Protein AF-A0A953JTC6-F1 (afdb_monomer_lite)

Foldseek 3Di:
DDEFAQDADPVRHTPVVNRLVRLLVCVVVVHAYEYCDLNHVVQPDDVVVLLVSLQSNLVNCVLPEHEYEQDDDDDAPDADDLVSSLVSQQSNVVSVYAYEYDFDNNLLPDDLVVNLVSVLVSCVRRAAHEYEQADCVSPVRGHDDDPVSLLSNLVSPRHQEYEHHPPDPVVLVSSCVSCVVRPVRRDYD

Structure (mmCIF, N/CA/C/O backbone):
data_AF-A0A953JTC6-F1
#
_entry.id   AF-A0A953JTC6-F1
#
loop_
_atom_site.group_PDB
_atom_site.id
_atom_site.type_symbol
_atom_site.label_atom_id
_atom_site.label_alt_id
_atom_site.label_comp_id
_atom_site.label_asym_id
_atom_site.label_entity_id
_atom_site.label_seq_id
_atom_site.pdbx_PDB_ins_code
_atom_site.Cartn_x
_atom_site.Cartn_y
_atom_site.Cartn_z
_atom_site.occupancy
_atom_site.B_iso_or_equiv
_atom_site.auth_seq_id
_atom_site.auth_comp_id
_atom_site.auth_asym_id
_atom_site.auth_atom_id
_atom_site.pdbx_PDB_model_num
ATOM 1 N N . MET A 1 1 ? -0.099 -11.832 4.406 1.00 92.06 1 MET A N 1
ATOM 2 C CA . MET A 1 1 ? 0.436 -11.257 3.152 1.00 92.06 1 MET A CA 1
ATOM 3 C C . MET A 1 1 ? 1.928 -11.510 3.070 1.00 92.06 1 MET A C 1
ATOM 5 O O . MET A 1 1 ? 2.559 -11.633 4.112 1.00 92.06 1 MET A O 1
ATOM 9 N N . SER A 1 2 ? 2.481 -11.610 1.863 1.00 96.50 2 SER A N 1
ATOM 10 C CA . SER A 1 2 ? 3.918 -11.799 1.641 1.00 96.50 2 SER A CA 1
ATOM 11 C C . SER A 1 2 ? 4.416 -10.795 0.609 1.00 96.50 2 SER A C 1
ATOM 13 O O . SER A 1 2 ? 3.905 -10.761 -0.508 1.00 96.50 2 SER A O 1
ATOM 15 N N . ALA A 1 3 ? 5.386 -9.967 1.002 1.00 96.19 3 ALA A N 1
ATOM 16 C CA . ALA A 1 3 ? 6.037 -9.035 0.091 1.00 96.19 3 ALA A CA 1
ATOM 17 C C . ALA A 1 3 ? 6.861 -9.805 -0.946 1.00 96.19 3 ALA A C 1
ATOM 19 O O . ALA A 1 3 ? 7.668 -10.662 -0.587 1.00 96.19 3 ALA A O 1
ATOM 20 N N . ILE A 1 4 ? 6.635 -9.494 -2.218 1.00 98.25 4 ILE A N 1
ATOM 21 C CA . ILE A 1 4 ? 7.255 -10.162 -3.358 1.00 98.25 4 ILE A CA 1
ATOM 22 C C . ILE A 1 4 ? 8.462 -9.346 -3.813 1.00 98.25 4 ILE A C 1
ATOM 24 O O . ILE A 1 4 ? 8.351 -8.151 -4.087 1.00 98.25 4 ILE A O 1
ATOM 28 N N . LEU A 1 5 ? 9.616 -10.006 -3.900 1.00 98.00 5 LEU A N 1
ATOM 29 C CA . LEU A 1 5 ? 10.804 -9.449 -4.544 1.00 98.00 5 LEU A CA 1
ATOM 30 C C . LEU A 1 5 ? 10.591 -9.383 -6.062 1.00 98.00 5 LEU A C 1
ATOM 32 O O . LEU A 1 5 ? 10.120 -10.357 -6.649 1.00 98.00 5 LEU A O 1
ATOM 36 N N . LEU A 1 6 ? 11.008 -8.280 -6.689 1.00 98.12 6 LEU A N 1
ATOM 37 C CA . LEU A 1 6 ? 11.166 -8.186 -8.141 1.00 98.12 6 LEU A CA 1
ATOM 38 C C . LEU A 1 6 ? 12.634 -8.486 -8.496 1.00 98.12 6 LEU A C 1
ATOM 40 O O . LEU A 1 6 ? 13.488 -7.617 -8.307 1.00 98.12 6 LEU A O 1
ATOM 44 N N . PRO A 1 7 ? 12.972 -9.714 -8.925 1.00 97.38 7 PRO A N 1
ATOM 45 C CA . PRO A 1 7 ? 14.349 -10.069 -9.239 1.00 97.38 7 PRO A CA 1
ATOM 46 C C . PRO A 1 7 ? 14.833 -9.330 -10.491 1.00 97.38 7 PRO A C 1
ATOM 48 O O . PRO A 1 7 ? 14.123 -9.233 -11.491 1.00 97.38 7 PRO A O 1
ATOM 51 N N . VAL A 1 8 ? 16.070 -8.840 -10.434 1.00 94.75 8 VAL A N 1
ATOM 52 C CA . VAL A 1 8 ? 16.762 -8.178 -11.545 1.00 94.75 8 VAL A CA 1
ATOM 53 C C . VAL A 1 8 ? 18.083 -8.892 -11.816 1.00 94.75 8 VAL A C 1
ATOM 55 O O . VAL A 1 8 ? 18.792 -9.281 -10.884 1.00 94.75 8 VAL A O 1
ATOM 58 N N . GLY A 1 9 ? 18.388 -9.110 -13.091 1.00 91.62 9 GLY A N 1
ATOM 59 C CA . GLY A 1 9 ? 19.632 -9.724 -13.541 1.00 91.62 9 GLY A CA 1
ATOM 60 C C . GLY A 1 9 ? 20.811 -8.751 -13.514 1.00 91.62 9 GLY A C 1
ATOM 61 O O . GLY A 1 9 ? 20.657 -7.553 -13.286 1.00 91.62 9 GLY A O 1
ATOM 62 N N . GLU A 1 10 ? 22.010 -9.258 -13.803 1.00 92.06 10 GLU A N 1
ATOM 63 C CA . GLU A 1 10 ? 23.242 -8.452 -13.812 1.00 92.06 10 GLU A CA 1
ATOM 64 C C . GLU A 1 10 ? 23.220 -7.308 -14.842 1.00 92.06 10 GLU A C 1
ATOM 66 O O . GLU A 1 10 ? 23.871 -6.286 -14.639 1.00 92.06 10 GLU A O 1
ATOM 71 N N . SER A 1 11 ? 22.457 -7.454 -15.931 1.00 92.12 11 SER A N 1
ATOM 72 C CA . SER A 1 11 ? 22.247 -6.410 -16.943 1.00 92.12 11 SER A CA 1
ATOM 73 C C . SER A 1 11 ? 21.253 -5.324 -16.514 1.00 92.12 11 SER A C 1
ATOM 75 O O . SER A 1 11 ? 21.108 -4.331 -17.223 1.00 92.12 11 SER A O 1
ATOM 77 N N . GLY A 1 12 ? 20.576 -5.493 -15.372 1.00 88.50 12 GLY A N 1
ATOM 78 C CA . GLY A 1 12 ? 19.483 -4.633 -14.915 1.00 88.50 12 GLY A CA 1
ATOM 79 C C . GLY A 1 12 ? 18.108 -5.021 -15.467 1.00 88.50 12 GLY A C 1
ATOM 80 O O . GLY A 1 12 ? 17.112 -4.415 -15.078 1.00 88.50 12 GLY A O 1
ATOM 81 N N . ASP A 1 13 ? 18.032 -6.038 -16.329 1.00 94.56 13 ASP A N 1
ATOM 82 C CA . ASP A 1 13 ? 16.762 -6.550 -16.840 1.00 94.56 13 ASP A CA 1
ATOM 83 C C . ASP A 1 13 ? 15.999 -7.306 -15.747 1.00 94.56 13 ASP A C 1
ATOM 85 O O . ASP A 1 13 ? 16.584 -8.052 -14.958 1.00 94.56 13 ASP A O 1
ATOM 89 N N . VAL A 1 14 ? 14.678 -7.145 -15.715 1.00 97.75 14 VAL A N 1
ATOM 90 C CA . VAL A 1 14 ? 13.816 -7.880 -14.783 1.00 97.75 14 VAL A CA 1
ATOM 91 C C . VAL A 1 14 ? 13.769 -9.362 -15.161 1.00 97.75 14 VAL A C 1
ATOM 93 O O . VAL A 1 14 ? 13.495 -9.719 -16.309 1.00 97.75 14 VAL A O 1
ATOM 96 N N . ASP A 1 15 ? 13.970 -10.239 -14.178 1.00 98.12 15 ASP A N 1
ATOM 97 C CA . ASP A 1 15 ? 13.730 -11.676 -14.314 1.00 98.12 15 ASP A CA 1
ATOM 98 C C . ASP A 1 15 ? 12.235 -11.979 -14.122 1.00 98.12 15 ASP A C 1
ATOM 100 O O . ASP A 1 15 ? 11.763 -12.354 -13.044 1.00 98.12 15 ASP A O 1
ATOM 104 N N . TRP A 1 16 ? 11.466 -11.800 -15.196 1.00 98.38 16 TRP A N 1
ATOM 105 C CA . TRP A 1 16 ? 10.020 -12.020 -15.180 1.00 98.38 16 TRP A CA 1
ATOM 106 C C . TRP A 1 16 ? 9.633 -13.459 -14.837 1.00 98.38 16 TRP A C 1
ATOM 108 O O . TRP A 1 16 ? 8.670 -13.671 -14.105 1.00 98.38 16 TRP A O 1
ATOM 118 N N . ALA A 1 17 ? 10.401 -14.449 -15.297 1.00 98.25 17 ALA A N 1
ATOM 119 C CA . ALA A 1 17 ? 10.134 -15.848 -14.977 1.00 98.25 17 ALA A CA 1
ATOM 120 C C . ALA A 1 17 ? 10.334 -16.119 -13.476 1.00 98.25 17 ALA A C 1
ATOM 122 O O . ALA A 1 17 ? 9.518 -16.796 -12.845 1.00 98.25 17 ALA A O 1
ATOM 123 N N . GLY A 1 18 ? 11.392 -15.555 -12.884 1.00 98.31 18 GLY A N 1
ATOM 124 C CA . GLY A 1 18 ? 11.634 -15.602 -11.445 1.00 98.31 18 GLY A CA 1
ATOM 125 C C . GLY A 1 18 ? 10.529 -14.920 -10.638 1.00 98.31 18 GLY A C 1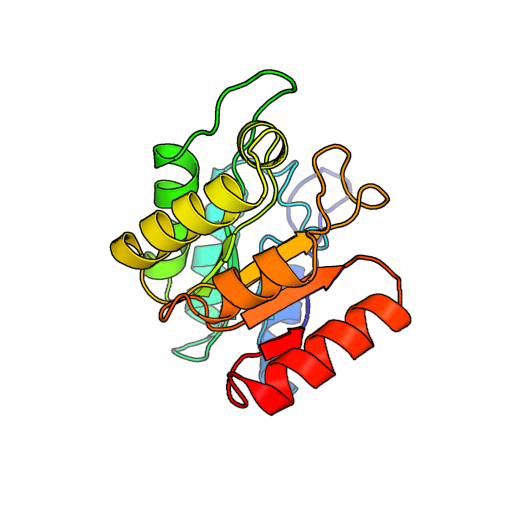
ATOM 126 O O . GLY A 1 18 ? 10.060 -15.489 -9.644 1.00 98.31 18 GLY A O 1
ATOM 127 N N . PHE A 1 19 ? 10.078 -13.744 -11.086 1.00 98.69 19 PHE A N 1
ATOM 128 C CA . PHE A 1 19 ? 8.968 -13.002 -10.487 1.00 98.69 19 PHE A CA 1
ATOM 129 C C . PHE A 1 19 ? 7.663 -13.814 -10.496 1.00 98.69 19 PHE A C 1
ATOM 131 O O . PHE A 1 19 ? 7.087 -14.074 -9.438 1.00 98.69 19 PHE A O 1
ATOM 138 N N . GLU A 1 20 ? 7.228 -14.292 -11.664 1.00 98.69 20 GLU A N 1
ATOM 139 C CA . GLU A 1 20 ? 5.985 -15.058 -11.821 1.00 98.69 20 GLU A CA 1
ATOM 140 C C . GLU A 1 20 ? 6.007 -16.360 -11.014 1.00 98.69 20 GLU A C 1
ATOM 142 O O . GLU A 1 20 ? 5.034 -16.717 -10.339 1.00 98.69 20 GLU A O 1
ATOM 147 N N . ALA A 1 21 ? 7.150 -17.054 -11.011 1.00 98.44 21 ALA A N 1
ATOM 148 C CA . ALA A 1 21 ? 7.333 -18.249 -10.201 1.00 98.44 21 ALA A CA 1
ATOM 149 C C . ALA A 1 21 ? 7.259 -17.932 -8.698 1.00 98.44 21 ALA A C 1
ATOM 151 O O . ALA A 1 21 ? 6.760 -18.750 -7.922 1.00 98.44 21 ALA A O 1
ATOM 152 N N . HIS A 1 22 ? 7.742 -16.764 -8.260 1.00 98.31 22 HIS A N 1
ATOM 153 C CA . HIS A 1 22 ? 7.618 -16.335 -6.871 1.00 98.31 22 HIS A CA 1
ATOM 154 C C . HIS A 1 22 ? 6.165 -16.046 -6.487 1.00 98.31 22 HIS A C 1
ATOM 156 O O . HIS A 1 22 ? 5.717 -16.575 -5.466 1.00 98.31 22 HIS A O 1
ATOM 162 N N . VAL A 1 23 ? 5.426 -15.289 -7.303 1.00 98.44 23 VAL A N 1
ATOM 163 C CA . VAL A 1 23 ? 3.995 -15.009 -7.089 1.00 98.44 23 VAL A CA 1
ATOM 164 C C . VAL A 1 23 ? 3.198 -16.314 -7.019 1.00 98.44 23 VAL A C 1
ATOM 166 O O . VAL A 1 23 ? 2.473 -16.544 -6.050 1.00 98.44 23 VAL A O 1
ATOM 169 N N . SER A 1 24 ? 3.413 -17.224 -7.972 1.00 98.06 24 SER A N 1
ATOM 170 C CA . SER A 1 24 ? 2.722 -18.519 -8.034 1.00 98.06 24 SER A CA 1
ATOM 171 C C . SER A 1 24 ? 2.981 -19.388 -6.800 1.00 98.06 24 SER A C 1
ATOM 173 O O . SER A 1 24 ? 2.060 -20.012 -6.267 1.00 98.06 24 SER A O 1
ATOM 175 N N . ARG A 1 25 ? 4.225 -19.419 -6.296 1.00 97.94 25 ARG A N 1
ATOM 176 C CA . ARG A 1 25 ? 4.559 -20.136 -5.052 1.00 97.94 25 ARG A CA 1
ATOM 177 C C . ARG A 1 25 ? 3.877 -19.517 -3.834 1.00 97.94 25 ARG A C 1
ATOM 179 O O . ARG A 1 25 ? 3.409 -20.260 -2.977 1.00 97.94 25 ARG A O 1
ATOM 186 N N . THR A 1 26 ? 3.807 -18.189 -3.762 1.00 98.00 26 THR A N 1
ATOM 187 C CA . THR A 1 26 ? 3.118 -17.476 -2.678 1.00 98.00 26 THR A CA 1
ATOM 188 C C . THR A 1 26 ? 1.624 -17.810 -2.667 1.00 98.00 26 THR A C 1
ATOM 190 O O . THR A 1 26 ? 1.097 -18.183 -1.618 1.00 98.00 26 THR A O 1
ATOM 193 N N . LEU A 1 27 ? 0.972 -17.788 -3.834 1.00 97.25 27 LEU A N 1
ATOM 194 C CA . LEU A 1 27 ? -0.431 -18.190 -3.990 1.00 97.25 27 LEU A CA 1
ATOM 195 C C . LEU A 1 27 ? -0.647 -19.663 -3.616 1.00 97.25 27 LEU A C 1
ATOM 197 O O . LEU A 1 27 ? -1.540 -19.978 -2.832 1.00 97.25 27 LEU A O 1
ATOM 201 N N . SER A 1 28 ? 0.219 -20.561 -4.096 1.00 96.75 28 SER A N 1
ATOM 202 C CA . SER A 1 28 ? 0.161 -22.000 -3.781 1.00 96.75 28 SER A CA 1
ATOM 203 C C . SER A 1 28 ? 0.336 -22.294 -2.286 1.00 96.75 28 SER A C 1
ATOM 205 O O . SER A 1 28 ? -0.143 -23.313 -1.795 1.00 96.75 28 SER A O 1
ATOM 207 N N . ALA A 1 29 ? 1.006 -21.403 -1.549 1.00 97.38 29 ALA A N 1
ATOM 208 C CA . ALA A 1 29 ? 1.152 -21.479 -0.098 1.00 97.38 29 ALA A CA 1
ATOM 209 C C . ALA A 1 29 ? -0.058 -20.911 0.674 1.00 97.38 29 ALA A C 1
ATOM 211 O O . ALA A 1 29 ? -0.033 -20.881 1.904 1.00 97.38 29 ALA A O 1
ATOM 212 N N . GLY A 1 30 ? -1.103 -20.441 -0.016 1.00 96.00 30 GLY A N 1
ATOM 213 C CA . GLY A 1 30 ? -2.281 -19.821 0.595 1.00 96.00 30 GLY A CA 1
ATOM 214 C C . GLY A 1 30 ? -2.035 -18.403 1.119 1.00 96.00 30 GLY A C 1
ATOM 215 O O . GLY A 1 30 ? -2.795 -17.916 1.955 1.00 96.00 30 GLY A O 1
ATOM 216 N N . LEU A 1 31 ? -0.967 -17.738 0.667 1.00 96.88 31 LEU A N 1
ATOM 217 C CA . LEU A 1 31 ? -0.626 -16.376 1.067 1.00 96.88 31 LEU A CA 1
ATOM 218 C C . LEU A 1 31 ? -1.041 -15.375 -0.016 1.00 96.88 31 LEU A C 1
ATOM 220 O O . LEU A 1 31 ? -0.854 -15.608 -1.205 1.00 96.88 31 LEU A O 1
ATOM 224 N N . THR A 1 32 ? -1.534 -14.213 0.408 1.00 97.62 32 THR A N 1
ATOM 225 C CA . THR A 1 32 ? -1.794 -13.058 -0.466 1.00 97.62 32 THR A CA 1
ATOM 226 C C . THR A 1 32 ? -0.473 -12.387 -0.882 1.00 97.62 32 THR A C 1
ATOM 228 O O . THR A 1 32 ? 0.253 -11.926 0.016 1.00 97.62 32 THR A O 1
ATOM 231 N N . PRO A 1 33 ? -0.149 -12.301 -2.188 1.00 98.50 33 PRO A N 1
ATOM 232 C CA . PRO A 1 33 ? 1.011 -11.561 -2.682 1.00 98.50 33 PRO A CA 1
ATOM 233 C C . PRO A 1 33 ? 0.884 -10.055 -2.421 1.00 98.50 33 PRO A C 1
ATOM 235 O O . PRO A 1 33 ? -0.201 -9.488 -2.546 1.00 98.50 33 PRO A O 1
ATOM 238 N N . ALA A 1 34 ? 1.999 -9.414 -2.076 1.00 98.38 34 ALA A N 1
ATOM 239 C CA . ALA A 1 34 ? 2.137 -7.966 -1.989 1.00 98.38 34 ALA A CA 1
ATOM 240 C C . ALA A 1 34 ? 3.261 -7.511 -2.934 1.00 98.38 34 ALA A C 1
ATOM 242 O O . ALA A 1 34 ? 4.442 -7.691 -2.628 1.00 98.38 34 ALA A O 1
ATOM 243 N N . VAL A 1 35 ? 2.892 -6.979 -4.099 1.00 98.75 35 VAL A N 1
ATOM 244 C CA . VAL A 1 35 ? 3.809 -6.589 -5.189 1.00 98.75 35 VAL A CA 1
ATOM 245 C C . VAL A 1 35 ? 4.015 -5.074 -5.216 1.00 98.75 35 VAL A C 1
ATOM 247 O O . VAL A 1 35 ? 3.303 -4.354 -4.525 1.00 98.75 35 VAL A O 1
ATOM 250 N N . ASN A 1 36 ? 5.006 -4.562 -5.954 1.00 98.38 36 ASN A N 1
ATOM 251 C CA . ASN A 1 36 ? 5.337 -3.125 -5.945 1.00 98.38 36 ASN A CA 1
ATOM 252 C C . ASN A 1 36 ? 5.456 -2.552 -4.514 1.00 98.38 36 ASN A C 1
ATOM 254 O O . ASN A 1 36 ? 5.015 -1.446 -4.225 1.00 98.38 36 ASN A O 1
ATOM 258 N N . MET A 1 37 ? 6.021 -3.337 -3.594 1.00 97.38 37 MET A N 1
ATOM 259 C CA . MET A 1 37 ? 6.327 -2.915 -2.222 1.00 97.38 37 MET A CA 1
ATOM 260 C C . MET A 1 37 ? 7.806 -2.496 -2.120 1.00 97.38 37 MET A C 1
ATOM 262 O O . MET A 1 37 ? 8.544 -2.619 -3.095 1.00 97.38 37 MET A O 1
ATOM 266 N N . ASP A 1 38 ? 8.291 -2.105 -0.932 1.00 93.88 38 ASP A N 1
ATOM 267 C CA . ASP A 1 38 ? 9.723 -1.827 -0.691 1.00 93.88 38 ASP A CA 1
ATOM 268 C C . ASP A 1 38 ? 10.620 -2.999 -1.120 1.00 93.88 38 ASP A C 1
ATOM 270 O O . ASP A 1 38 ? 11.656 -2.822 -1.751 1.00 93.88 38 ASP A O 1
ATOM 274 N N . THR A 1 39 ? 10.181 -4.227 -0.823 1.00 95.44 39 THR A N 1
ATOM 275 C CA . THR A 1 39 ? 10.854 -5.471 -1.227 1.00 95.44 39 THR A CA 1
ATOM 276 C C . THR A 1 39 ? 10.936 -5.630 -2.747 1.00 95.44 39 THR A C 1
ATOM 278 O O . THR A 1 39 ? 11.861 -6.264 -3.236 1.00 95.44 39 THR A O 1
ATOM 281 N N . GLY A 1 40 ? 9.984 -5.056 -3.484 1.00 96.75 40 GLY A N 1
ATOM 282 C CA . GLY A 1 40 ? 9.942 -5.033 -4.946 1.00 96.75 40 GLY A CA 1
ATOM 283 C C . GLY A 1 40 ? 10.530 -3.760 -5.558 1.00 96.75 40 GLY A C 1
ATOM 284 O O . GLY A 1 40 ? 10.334 -3.539 -6.746 1.00 96.75 40 GLY A O 1
ATOM 285 N N . TYR A 1 41 ? 11.228 -2.930 -4.773 1.00 95.06 41 TYR A N 1
ATOM 286 C CA . TYR A 1 41 ? 11.931 -1.725 -5.228 1.00 95.06 41 TYR A CA 1
ATOM 287 C C . TYR A 1 41 ? 11.055 -0.594 -5.784 1.00 95.06 41 TYR A C 1
ATOM 289 O O . TYR A 1 41 ? 11.558 0.242 -6.536 1.00 95.06 41 TYR A O 1
ATOM 297 N N . VAL A 1 42 ? 9.771 -0.519 -5.413 1.00 95.69 42 VAL A N 1
ATOM 298 C CA . VAL A 1 42 ? 8.793 0.412 -6.017 1.00 95.69 42 VAL A CA 1
ATOM 299 C C . VAL A 1 42 ? 9.279 1.865 -6.138 1.00 95.69 42 VAL A C 1
ATOM 301 O O . VAL A 1 42 ? 8.987 2.535 -7.126 1.00 95.69 42 VAL A O 1
ATOM 304 N N . GLN A 1 43 ? 10.094 2.345 -5.195 1.00 93.38 43 GLN A N 1
ATOM 305 C CA . GLN A 1 43 ? 10.612 3.715 -5.193 1.00 93.38 43 GLN A CA 1
ATOM 306 C C . GLN A 1 43 ? 11.536 4.037 -6.376 1.00 93.38 43 GLN A C 1
ATOM 308 O O . GLN A 1 43 ? 11.639 5.198 -6.790 1.00 93.38 43 GLN A O 1
ATOM 313 N N . ILE A 1 44 ? 12.214 3.030 -6.929 1.00 92.44 44 ILE A N 1
ATOM 314 C CA . ILE A 1 44 ? 13.237 3.190 -7.973 1.00 92.44 44 ILE A CA 1
ATOM 315 C C . ILE A 1 44 ? 12.839 2.573 -9.317 1.00 92.44 44 ILE A C 1
ATOM 317 O O . ILE A 1 44 ? 13.586 2.722 -10.280 1.00 92.44 44 ILE A O 1
ATOM 321 N N . LEU A 1 45 ? 11.675 1.923 -9.407 1.00 93.88 45 LEU A N 1
ATOM 322 C CA . LEU A 1 45 ? 11.190 1.363 -10.668 1.00 93.88 45 LEU A CA 1
ATOM 323 C C . LEU A 1 45 ? 10.801 2.459 -11.668 1.00 93.88 45 LEU A C 1
ATOM 325 O O . LEU A 1 45 ? 10.331 3.548 -11.303 1.00 93.88 45 LEU A O 1
ATOM 329 N N . ASP A 1 46 ? 10.978 2.138 -12.949 1.00 94.62 46 ASP A N 1
ATOM 330 C CA . ASP A 1 46 ? 10.288 2.828 -14.035 1.00 94.62 46 ASP A CA 1
ATOM 331 C C . ASP A 1 46 ? 8.778 2.533 -13.925 1.00 94.62 46 ASP A C 1
ATOM 333 O O . ASP A 1 46 ? 8.416 1.378 -13.675 1.00 94.62 46 ASP A O 1
ATOM 337 N N . PRO A 1 47 ? 7.888 3.527 -14.107 1.00 95.62 47 PRO A N 1
ATOM 338 C CA . PRO A 1 47 ? 6.444 3.305 -14.062 1.00 95.62 47 PRO A CA 1
ATOM 339 C C . PRO A 1 47 ? 5.965 2.150 -14.950 1.00 95.62 47 PRO A C 1
ATOM 341 O O . PRO A 1 47 ? 5.136 1.363 -14.508 1.00 95.62 47 PRO A O 1
ATOM 344 N N . ALA A 1 48 ? 6.535 1.976 -16.147 1.00 97.31 48 ALA A N 1
ATOM 345 C CA . ALA A 1 48 ? 6.154 0.889 -17.046 1.00 97.31 48 ALA A CA 1
ATOM 346 C C . ALA A 1 48 ? 6.484 -0.497 -16.468 1.00 97.31 48 ALA A C 1
ATOM 348 O O . ALA A 1 48 ? 5.743 -1.453 -16.693 1.00 97.31 48 ALA A O 1
ATOM 349 N N . VAL A 1 49 ? 7.567 -0.613 -15.692 1.00 98.00 49 VAL A N 1
ATOM 350 C CA . VAL A 1 49 ? 7.916 -1.859 -14.991 1.00 98.00 49 VAL A CA 1
ATOM 351 C C . VAL A 1 49 ? 6.926 -2.123 -13.857 1.00 98.00 49 VAL A C 1
ATOM 353 O O . VAL A 1 49 ? 6.475 -3.256 -13.703 1.00 98.00 49 VAL A O 1
ATOM 356 N N . SER A 1 50 ? 6.543 -1.091 -13.098 1.00 97.69 50 SER A N 1
ATOM 357 C CA . SER A 1 50 ? 5.518 -1.213 -12.053 1.00 97.69 50 SER A CA 1
ATOM 358 C C . SER A 1 50 ? 4.166 -1.656 -12.622 1.00 97.69 50 SER A C 1
ATOM 360 O O . SER A 1 50 ? 3.529 -2.529 -12.033 1.00 97.69 50 SER A O 1
ATOM 362 N N . THR A 1 51 ? 3.748 -1.118 -13.773 1.00 98.50 51 THR A N 1
ATOM 363 C CA . THR A 1 51 ? 2.532 -1.550 -14.483 1.00 98.50 51 THR A CA 1
ATOM 364 C C . THR A 1 51 ? 2.640 -3.004 -14.943 1.00 98.50 51 THR A C 1
ATOM 366 O O . THR A 1 51 ? 1.727 -3.796 -14.721 1.00 98.50 51 THR A O 1
ATOM 369 N N . GLU A 1 52 ? 3.772 -3.405 -15.527 1.00 98.69 52 GLU A N 1
ATOM 370 C CA . GLU A 1 52 ? 3.981 -4.784 -15.990 1.00 98.69 52 GLU A CA 1
ATOM 371 C C . GLU A 1 52 ? 3.928 -5.801 -14.833 1.00 98.69 52 GLU A C 1
ATOM 373 O O . GLU A 1 52 ? 3.399 -6.906 -14.985 1.00 98.69 52 GLU A O 1
ATOM 378 N N . VAL A 1 53 ? 4.400 -5.416 -13.641 1.00 98.69 53 VAL A N 1
ATOM 379 C CA . VAL A 1 53 ? 4.226 -6.203 -12.411 1.00 98.69 53 VAL A CA 1
ATOM 380 C C . VAL A 1 53 ? 2.742 -6.413 -12.087 1.00 98.69 53 VAL A C 1
ATOM 382 O O . VAL A 1 53 ? 2.362 -7.532 -11.729 1.00 98.69 53 VAL A O 1
ATOM 385 N N . LEU A 1 54 ? 1.895 -5.387 -12.228 1.00 98.69 54 LEU A N 1
ATOM 386 C CA . LEU A 1 54 ? 0.450 -5.501 -11.989 1.00 98.69 54 LEU A CA 1
ATOM 387 C C . LEU A 1 54 ? -0.216 -6.428 -13.009 1.00 98.69 54 LEU A C 1
ATOM 389 O O . LEU A 1 54 ? -0.901 -7.361 -12.599 1.00 98.69 54 LEU A O 1
ATOM 393 N N . VAL A 1 55 ? 0.065 -6.243 -14.304 1.00 98.56 55 VAL A N 1
ATOM 394 C CA . VAL A 1 55 ? -0.472 -7.074 -15.399 1.00 98.56 55 VAL A CA 1
ATOM 395 C C . VAL A 1 55 ? -0.178 -8.559 -15.169 1.00 98.56 55 VAL A C 1
ATOM 397 O O . VAL A 1 55 ? -1.066 -9.410 -15.250 1.00 98.56 55 VAL A O 1
ATOM 400 N N . ARG A 1 56 ? 1.074 -8.894 -14.841 1.00 98.62 56 ARG A N 1
ATOM 401 C CA . ARG A 1 56 ? 1.472 -10.288 -14.587 1.00 98.62 56 ARG A CA 1
ATOM 402 C C . ARG A 1 56 ? 0.847 -10.841 -13.313 1.00 98.62 56 ARG A C 1
ATOM 404 O O . ARG A 1 56 ? 0.443 -12.000 -13.284 1.00 98.62 56 ARG A O 1
ATOM 411 N N . THR A 1 57 ? 0.750 -10.025 -12.265 1.00 98.62 57 THR A N 1
ATOM 412 C CA . THR A 1 57 ? 0.142 -10.445 -10.994 1.00 98.62 57 THR A CA 1
ATOM 413 C C . THR A 1 57 ? -1.348 -10.723 -11.161 1.00 98.62 57 THR A C 1
ATOM 415 O O . THR A 1 57 ? -1.812 -11.770 -10.716 1.00 98.62 57 THR A O 1
ATOM 418 N N . GLU A 1 58 ? -2.077 -9.852 -11.861 1.00 98.06 58 GLU A N 1
ATOM 419 C CA . GLU A 1 58 ? -3.487 -10.046 -12.210 1.00 98.06 58 GLU A CA 1
ATOM 420 C C . GLU A 1 58 ? -3.696 -11.388 -12.921 1.00 98.06 58 GLU A C 1
ATOM 422 O O . GLU A 1 58 ? -4.513 -12.205 -12.485 1.00 98.06 58 GLU A O 1
ATOM 427 N N . SER A 1 59 ? -2.900 -11.651 -13.966 1.00 97.75 59 SER A N 1
ATOM 428 C CA . SER A 1 59 ? -2.993 -12.892 -14.739 1.00 97.75 59 SER A CA 1
ATOM 429 C C . SER A 1 59 ? -2.757 -14.144 -13.892 1.00 97.75 59 SER A C 1
ATOM 431 O O . SER A 1 59 ? -3.339 -15.182 -14.193 1.00 97.75 59 SER A O 1
ATOM 433 N N . LEU A 1 60 ? -1.897 -14.078 -12.873 1.00 97.75 60 LEU A N 1
ATOM 434 C CA . LEU A 1 60 ? -1.574 -15.221 -12.012 1.00 97.75 60 LEU A CA 1
ATOM 435 C C . LEU A 1 60 ? -2.557 -15.402 -10.857 1.00 97.75 60 LEU A C 1
ATOM 437 O O . LEU A 1 60 ? -2.711 -16.511 -10.347 1.00 97.75 60 LEU A O 1
ATOM 441 N N . CYS A 1 61 ? -3.190 -14.324 -10.399 1.00 95.75 61 CYS A N 1
ATOM 442 C CA . CYS A 1 61 ? -4.114 -14.386 -9.279 1.00 95.75 61 CYS A CA 1
ATOM 443 C C . CYS A 1 61 ? -5.468 -14.996 -9.664 1.00 95.75 61 CYS A C 1
ATOM 445 O O . CYS A 1 61 ? -6.124 -15.549 -8.782 1.00 95.75 61 CYS A O 1
ATOM 447 N N . GLU A 1 62 ? -5.889 -14.919 -10.933 1.00 88.12 62 GLU A N 1
ATOM 448 C CA . GLU A 1 62 ? -7.155 -15.492 -11.435 1.00 88.12 62 GLU A CA 1
ATOM 449 C C . GLU A 1 62 ? -8.374 -15.147 -10.542 1.00 88.12 62 GLU A C 1
ATOM 451 O O . GLU A 1 62 ? -9.234 -15.980 -10.257 1.00 88.12 62 GLU A O 1
ATOM 456 N N . GLY A 1 63 ? -8.435 -13.907 -10.042 1.00 83.44 63 GLY A N 1
ATOM 457 C CA . GLY A 1 63 ? -9.485 -13.434 -9.125 1.00 83.44 63 GLY A CA 1
ATOM 458 C C . GLY A 1 63 ? -9.200 -13.645 -7.630 1.00 83.44 63 GLY A C 1
ATOM 459 O O . GLY A 1 63 ? -9.985 -13.212 -6.785 1.00 83.44 63 GLY A O 1
ATOM 460 N N . SER A 1 64 ? -8.072 -14.263 -7.274 1.00 91.31 64 SER A N 1
ATOM 461 C CA . SER A 1 64 ? -7.533 -14.237 -5.910 1.00 91.31 64 SER A CA 1
ATOM 462 C C . SER A 1 64 ? -7.084 -12.826 -5.533 1.00 91.31 64 SER A C 1
ATOM 464 O O . SER A 1 64 ? -6.658 -12.044 -6.378 1.00 91.31 64 SER A O 1
ATOM 466 N N . ARG A 1 65 ? -7.127 -12.501 -4.238 1.00 91.81 65 ARG A N 1
ATOM 467 C CA . ARG A 1 65 ? -6.660 -11.197 -3.751 1.00 91.81 65 ARG A CA 1
ATOM 468 C C . ARG A 1 65 ? -5.139 -11.074 -3.887 1.00 91.81 65 ARG A C 1
ATOM 470 O O . ARG A 1 65 ? -4.409 -11.994 -3.512 1.00 91.81 65 ARG A O 1
ATOM 477 N N . PHE A 1 66 ? -4.680 -9.894 -4.288 1.00 98.44 66 PHE A N 1
ATOM 478 C CA . PHE A 1 66 ? -3.319 -9.404 -4.076 1.00 98.44 66 PHE A CA 1
ATOM 479 C C . PHE A 1 66 ? -3.368 -7.936 -3.649 1.00 98.44 66 PHE A C 1
ATOM 481 O O . PHE A 1 66 ? -4.389 -7.265 -3.809 1.00 98.44 66 PHE A O 1
ATOM 488 N N . VAL A 1 67 ? -2.270 -7.442 -3.086 1.00 98.62 67 VAL A N 1
ATOM 489 C CA . VAL A 1 67 ? -2.111 -6.018 -2.768 1.00 98.62 67 VAL A CA 1
ATOM 490 C C . VAL A 1 67 ? -0.912 -5.448 -3.514 1.00 98.62 67 VAL A C 1
ATOM 492 O O . VAL A 1 67 ? 0.020 -6.189 -3.845 1.00 98.62 67 VAL A O 1
ATOM 495 N N . ALA A 1 68 ? -0.914 -4.143 -3.766 1.00 98.75 68 ALA A N 1
ATOM 496 C CA . ALA A 1 68 ? 0.214 -3.479 -4.406 1.00 98.75 68 ALA A CA 1
ATOM 497 C C . ALA A 1 68 ? 0.468 -2.077 -3.848 1.00 98.75 68 ALA A C 1
ATOM 499 O O . ALA A 1 68 ? -0.457 -1.420 -3.377 1.00 98.75 68 ALA A O 1
ATOM 500 N N . GLY A 1 69 ? 1.718 -1.617 -3.887 1.00 98.50 69 GLY A N 1
ATOM 501 C CA . GLY A 1 69 ? 2.077 -0.277 -3.424 1.00 98.50 69 GLY A CA 1
ATOM 502 C C . GLY A 1 69 ? 1.642 0.825 -4.389 1.00 98.50 69 GLY A C 1
ATOM 503 O O . GLY A 1 69 ? 2.135 0.898 -5.512 1.00 98.50 69 GLY A O 1
ATOM 504 N N . ALA A 1 70 ? 0.766 1.716 -3.925 1.00 98.38 70 ALA A N 1
ATOM 505 C CA . ALA A 1 70 ? 0.411 2.963 -4.596 1.00 98.38 70 ALA A CA 1
ATOM 506 C C . ALA A 1 70 ? 1.446 4.037 -4.234 1.00 98.38 70 ALA A C 1
ATOM 508 O O . ALA A 1 70 ? 1.285 4.770 -3.259 1.00 98.38 70 ALA A O 1
ATOM 509 N N . PHE A 1 71 ? 2.548 4.071 -4.983 1.00 97.69 71 PHE A N 1
ATOM 510 C CA . PHE A 1 71 ? 3.676 4.971 -4.748 1.00 97.69 71 PHE A CA 1
ATOM 511 C C . PHE A 1 71 ? 3.625 6.204 -5.654 1.00 97.69 71 PHE A C 1
ATOM 513 O O . PHE A 1 71 ? 3.395 6.100 -6.858 1.00 97.69 71 PHE A O 1
ATOM 520 N N . VAL A 1 72 ? 3.932 7.367 -5.078 1.00 96.94 72 VAL A N 1
ATOM 521 C CA . VAL A 1 72 ? 4.126 8.625 -5.805 1.00 96.94 72 VAL A CA 1
ATOM 522 C C . VAL A 1 72 ? 5.550 9.103 -5.581 1.00 96.94 72 VAL A C 1
ATOM 524 O O . VAL A 1 72 ? 5.990 9.263 -4.444 1.00 96.94 72 VAL A O 1
ATOM 527 N N . ARG A 1 73 ? 6.268 9.354 -6.678 1.00 95.69 73 ARG A N 1
ATOM 528 C CA . ARG A 1 73 ? 7.612 9.928 -6.631 1.00 95.69 73 ARG A CA 1
ATOM 529 C C . ARG A 1 73 ? 7.522 11.444 -6.458 1.00 95.69 73 ARG A C 1
ATOM 531 O O . ARG A 1 73 ? 7.085 12.132 -7.375 1.00 95.69 73 ARG A O 1
ATOM 538 N N . ASP A 1 74 ? 7.979 11.939 -5.316 1.00 96.81 74 ASP A N 1
ATOM 539 C CA . ASP A 1 74 ? 8.098 13.361 -4.979 1.00 96.81 74 ASP A CA 1
ATOM 540 C C . ASP A 1 74 ? 9.439 13.662 -4.273 1.00 96.81 74 ASP A C 1
ATOM 542 O O . ASP A 1 74 ? 10.285 12.776 -4.097 1.00 96.81 74 ASP A O 1
ATOM 546 N N . SER A 1 75 ? 9.664 14.928 -3.919 1.00 97.06 75 SER A N 1
ATOM 547 C CA . SER A 1 75 ? 10.877 15.452 -3.278 1.00 97.06 75 SER A CA 1
ATOM 548 C C . SER A 1 75 ? 10.558 16.230 -1.991 1.00 97.06 75 SER A C 1
ATOM 550 O O . SER A 1 75 ? 9.434 16.703 -1.820 1.00 97.06 75 SER A O 1
ATOM 552 N N . PRO A 1 76 ? 11.536 16.426 -1.082 1.00 97.19 76 PRO A N 1
ATOM 553 C CA . PRO A 1 76 ? 11.345 17.275 0.093 1.00 97.19 76 PRO A CA 1
ATOM 554 C C . PRO A 1 76 ? 10.842 18.675 -0.281 1.00 97.19 76 PRO A C 1
ATOM 556 O O . PRO A 1 76 ? 11.462 19.360 -1.096 1.00 97.19 76 PRO A O 1
ATOM 559 N N . GLY A 1 77 ? 9.752 19.109 0.351 1.00 96.19 77 GLY A N 1
ATOM 560 C CA . GLY A 1 77 ? 9.113 20.402 0.091 1.00 96.19 77 GLY A CA 1
ATOM 561 C C . GLY A 1 77 ? 8.065 20.394 -1.026 1.00 96.19 77 GLY A C 1
ATOM 562 O O . GLY A 1 77 ? 7.367 21.398 -1.180 1.00 96.19 77 GLY A O 1
ATOM 563 N N . ASP A 1 78 ? 7.912 19.293 -1.768 1.00 97.81 78 ASP A N 1
ATOM 564 C CA . ASP A 1 78 ? 6.794 19.145 -2.699 1.00 97.81 78 ASP A CA 1
ATOM 565 C C . ASP A 1 78 ? 5.466 19.048 -1.922 1.00 97.81 78 ASP A C 1
ATOM 567 O O . ASP A 1 78 ? 5.407 18.411 -0.865 1.00 97.81 78 ASP A O 1
ATOM 571 N N . PRO A 1 79 ? 4.379 19.667 -2.417 1.00 97.50 79 PRO A N 1
ATOM 572 C CA . PRO A 1 79 ? 3.069 19.541 -1.793 1.00 97.50 79 PRO A CA 1
ATOM 573 C C . PRO A 1 79 ? 2.510 18.124 -1.967 1.00 97.50 79 PRO A C 1
ATOM 575 O O . PRO A 1 79 ? 2.888 17.387 -2.879 1.00 97.50 79 PRO A O 1
ATOM 578 N N . PHE A 1 80 ? 1.537 17.759 -1.131 1.00 97.94 80 PHE A N 1
ATOM 579 C CA . PHE A 1 80 ? 0.807 16.505 -1.297 1.00 97.94 80 PHE A CA 1
ATOM 580 C C . PHE A 1 80 ? 0.131 16.416 -2.678 1.00 97.94 80 PHE A C 1
ATOM 582 O O . PHE A 1 80 ? -0.732 17.223 -3.028 1.00 97.94 80 PHE A O 1
ATOM 589 N N . ALA A 1 81 ? 0.518 15.405 -3.459 1.00 98.00 81 ALA A N 1
ATOM 590 C CA . ALA A 1 81 ? 0.035 15.174 -4.816 1.00 98.00 81 ALA A CA 1
ATOM 591 C C . ALA A 1 81 ? -1.165 14.208 -4.834 1.00 98.00 81 ALA A C 1
ATOM 593 O O . ALA A 1 81 ? -1.028 13.042 -5.211 1.00 98.00 81 ALA A O 1
ATOM 594 N N . HIS A 1 82 ? -2.346 14.699 -4.441 1.00 98.12 82 HIS A N 1
ATOM 595 C CA . HIS A 1 82 ? -3.573 13.892 -4.352 1.00 98.12 82 HIS A CA 1
ATOM 596 C C . HIS A 1 82 ? -3.882 13.113 -5.645 1.00 98.12 82 HIS A C 1
ATOM 598 O O . HIS A 1 82 ? -4.071 11.898 -5.612 1.00 98.12 82 HIS A O 1
ATOM 604 N N . ASP A 1 83 ? -3.852 13.783 -6.803 1.00 98.38 83 ASP A N 1
ATOM 605 C CA . ASP A 1 83 ? -4.121 13.142 -8.098 1.00 98.38 83 ASP A CA 1
ATOM 606 C C . ASP A 1 83 ? -3.125 12.029 -8.443 1.00 98.38 83 ASP A C 1
ATOM 608 O O . ASP A 1 83 ? -3.502 11.046 -9.085 1.00 98.38 83 ASP A O 1
ATOM 612 N N . GLY A 1 84 ? -1.870 12.160 -8.005 1.00 98.31 84 GLY A N 1
ATOM 613 C CA . GLY A 1 84 ? -0.849 11.133 -8.188 1.00 98.31 84 GLY A CA 1
ATOM 614 C C . GLY A 1 84 ? -1.171 9.879 -7.381 1.00 98.31 84 GLY A C 1
ATOM 615 O O . GLY A 1 84 ? -1.185 8.781 -7.935 1.00 98.31 84 GLY A O 1
ATOM 616 N N . HIS A 1 85 ? -1.504 10.048 -6.097 1.00 98.50 85 HIS A N 1
ATOM 617 C CA . HIS A 1 85 ? -1.871 8.937 -5.209 1.00 98.50 85 HIS A CA 1
ATOM 618 C C . HIS A 1 85 ? -3.132 8.236 -5.695 1.00 98.50 85 HIS A C 1
ATOM 620 O O . HIS A 1 85 ? -3.173 7.009 -5.777 1.00 98.50 85 HIS A O 1
ATOM 626 N N . ARG A 1 86 ? -4.131 9.019 -6.105 1.00 98.69 86 ARG A N 1
ATOM 627 C CA . ARG A 1 86 ? -5.355 8.492 -6.697 1.00 98.69 86 ARG A CA 1
ATOM 628 C C . ARG A 1 86 ? -5.080 7.695 -7.965 1.00 98.69 86 ARG A C 1
ATOM 630 O O . ARG A 1 86 ? -5.620 6.607 -8.107 1.00 98.69 86 ARG A O 1
ATOM 637 N N . SER A 1 87 ? -4.267 8.222 -8.882 1.00 98.56 87 SER A N 1
ATOM 638 C CA . SER A 1 87 ? -3.973 7.543 -10.151 1.00 98.56 87 SER A CA 1
ATOM 639 C C . SER A 1 87 ? -3.246 6.219 -9.916 1.00 98.56 87 SER A C 1
ATOM 641 O O . SER A 1 87 ? -3.646 5.203 -10.479 1.00 98.56 87 SER A O 1
ATOM 643 N N . ALA A 1 88 ? -2.248 6.210 -9.026 1.00 98.56 88 ALA A N 1
ATOM 644 C CA . ALA A 1 88 ? -1.518 4.999 -8.655 1.00 98.56 88 ALA A CA 1
ATOM 645 C C . ALA A 1 88 ? -2.434 3.952 -7.997 1.00 98.56 88 ALA A C 1
ATOM 647 O O . ALA A 1 88 ? -2.376 2.769 -8.325 1.00 98.56 88 ALA A O 1
ATOM 648 N N . ALA A 1 89 ? -3.319 4.376 -7.091 1.00 98.81 89 ALA A N 1
ATOM 649 C CA . ALA A 1 89 ? -4.283 3.482 -6.461 1.00 98.81 89 ALA A CA 1
ATOM 650 C C . ALA A 1 89 ? -5.334 2.962 -7.460 1.00 98.81 89 ALA A C 1
ATOM 652 O O . ALA A 1 89 ? -5.649 1.774 -7.462 1.00 98.81 89 ALA A O 1
ATOM 653 N N . ALA A 1 90 ? -5.840 3.820 -8.348 1.00 98.69 90 ALA A N 1
ATOM 654 C CA . ALA A 1 90 ? -6.815 3.439 -9.363 1.00 98.69 90 ALA A CA 1
ATOM 655 C C . ALA A 1 90 ? -6.252 2.415 -10.361 1.00 98.69 90 ALA A C 1
ATOM 657 O O . ALA A 1 90 ? -6.969 1.492 -10.735 1.00 98.69 90 ALA A O 1
ATOM 658 N N . GLU A 1 91 ? -4.983 2.533 -10.761 1.00 98.69 91 GLU A N 1
ATOM 659 C CA . GLU A 1 91 ? -4.313 1.546 -11.620 1.00 98.69 91 GLU A CA 1
ATOM 660 C C . GLU A 1 91 ? -4.279 0.160 -10.958 1.00 98.69 91 GLU A C 1
ATOM 662 O O . GLU A 1 91 ? -4.636 -0.845 -11.571 1.00 98.69 91 GLU A O 1
ATOM 667 N N . ILE A 1 92 ? -3.941 0.098 -9.669 1.00 98.75 92 ILE A N 1
ATOM 668 C CA . ILE A 1 92 ? -3.936 -1.159 -8.909 1.00 98.75 92 ILE A CA 1
ATOM 669 C C . ILE A 1 92 ? -5.339 -1.776 -8.859 1.00 98.75 92 ILE A C 1
ATOM 671 O O . ILE A 1 92 ? -5.486 -2.979 -9.083 1.00 98.75 92 ILE A O 1
ATOM 675 N N . VAL A 1 93 ? -6.367 -0.957 -8.614 1.00 98.44 93 VAL A N 1
ATOM 676 C CA . VAL A 1 93 ? -7.770 -1.401 -8.606 1.00 98.44 93 VAL A CA 1
ATOM 677 C C . VAL A 1 93 ? -8.203 -1.911 -9.983 1.00 98.44 93 VAL A C 1
ATOM 679 O O . VAL A 1 93 ? -8.901 -2.921 -10.060 1.00 98.44 93 VAL A O 1
ATOM 682 N N . GLN A 1 94 ? -7.772 -1.269 -11.074 1.00 97.88 94 GLN A N 1
ATOM 683 C CA . GLN A 1 94 ? -8.067 -1.713 -12.444 1.00 97.88 94 GLN A CA 1
ATOM 684 C C . GLN A 1 94 ? -7.515 -3.112 -12.740 1.00 97.88 94 GLN A C 1
ATOM 686 O O . GLN A 1 94 ? -8.162 -3.864 -13.463 1.00 97.88 94 GLN A O 1
ATOM 691 N N . HIS A 1 95 ? -6.386 -3.475 -12.130 1.00 98.00 95 HIS A N 1
ATOM 692 C CA . HIS A 1 95 ? -5.791 -4.813 -12.200 1.00 98.00 95 HIS A CA 1
ATOM 693 C C . HIS A 1 95 ? -6.313 -5.781 -11.118 1.00 98.00 95 HIS A C 1
ATOM 695 O O . HIS A 1 95 ? -5.757 -6.859 -10.920 1.00 98.00 95 HIS A O 1
ATOM 701 N N . GLY A 1 96 ? -7.369 -5.413 -10.381 1.00 96.81 96 GLY A N 1
ATOM 702 C CA . GLY A 1 96 ? -8.002 -6.261 -9.364 1.00 96.81 96 GLY A CA 1
ATOM 703 C C . GLY A 1 96 ? -7.254 -6.351 -8.028 1.00 96.81 96 GLY A C 1
ATOM 704 O O . GLY A 1 96 ? -7.598 -7.189 -7.190 1.00 96.81 96 GLY A O 1
ATOM 705 N N . GLY A 1 97 ? -6.241 -5.511 -7.814 1.00 98.06 97 GLY A N 1
ATOM 706 C CA . GLY A 1 97 ? -5.486 -5.444 -6.565 1.00 98.06 97 GLY A CA 1
ATOM 707 C C . GLY A 1 97 ? -6.097 -4.484 -5.545 1.00 98.06 97 GLY A C 1
ATOM 708 O O . GLY A 1 97 ? -6.844 -3.569 -5.887 1.00 98.06 97 GLY A O 1
ATOM 709 N N . THR A 1 98 ? -5.729 -4.650 -4.273 1.00 98.69 98 THR A N 1
ATOM 710 C CA . THR A 1 98 ? -5.997 -3.649 -3.228 1.00 98.69 98 THR A CA 1
ATOM 711 C C . THR A 1 98 ? -4.792 -2.709 -3.075 1.00 98.69 98 THR A C 1
ATOM 713 O O . THR A 1 98 ? -3.684 -3.189 -2.801 1.00 98.69 98 THR A O 1
ATOM 716 N N . PRO A 1 99 ? -4.967 -1.384 -3.215 1.00 98.81 99 PRO A N 1
ATOM 717 C CA . PRO A 1 99 ? -3.892 -0.417 -3.023 1.00 98.81 99 PRO A CA 1
ATOM 718 C C . PRO A 1 99 ? -3.373 -0.383 -1.584 1.00 98.81 99 PRO A C 1
ATOM 720 O O . PRO A 1 99 ? -4.145 -0.385 -0.626 1.00 98.81 99 PRO A O 1
ATOM 723 N N . VAL A 1 100 ? -2.057 -0.271 -1.438 1.00 98.75 100 VAL A N 1
ATOM 724 C CA . VAL A 1 100 ? -1.376 0.114 -0.201 1.00 98.75 100 VAL A CA 1
ATOM 725 C C . VAL A 1 100 ? -0.852 1.534 -0.391 1.00 98.75 100 VAL A C 1
ATOM 727 O O . VAL A 1 100 ? 0.047 1.736 -1.205 1.00 98.75 100 VAL A O 1
ATOM 730 N N . VAL A 1 101 ? -1.402 2.519 0.322 1.00 98.31 101 VAL A N 1
ATOM 731 C CA . VAL A 1 101 ? -1.016 3.934 0.162 1.00 98.31 101 VAL A CA 1
ATOM 732 C C . VAL A 1 101 ? 0.397 4.131 0.705 1.00 98.31 101 VAL A C 1
ATOM 734 O O . VAL A 1 101 ? 0.612 4.049 1.913 1.00 98.31 101 VAL A O 1
ATOM 737 N N . PHE A 1 102 ? 1.375 4.347 -0.179 1.00 97.50 102 PHE A N 1
ATOM 738 C CA . PHE A 1 102 ? 2.775 4.489 0.220 1.00 97.50 102 PHE A CA 1
ATOM 739 C C . PHE A 1 102 ? 3.081 5.889 0.770 1.00 97.50 102 PHE A C 1
ATOM 741 O O . PHE A 1 102 ? 2.455 6.868 0.361 1.00 97.50 102 PHE A O 1
ATOM 748 N N . PRO A 1 103 ? 4.096 6.024 1.643 1.00 96.69 103 PRO A N 1
ATOM 749 C CA . PRO A 1 103 ? 4.615 7.332 2.016 1.00 96.69 103 PRO A CA 1
ATOM 750 C C . PRO A 1 103 ? 5.105 8.127 0.801 1.00 96.69 103 PRO A C 1
ATOM 752 O O . PRO A 1 103 ? 5.704 7.579 -0.127 1.00 96.69 103 PRO A O 1
ATOM 755 N N . SER A 1 104 ? 4.909 9.438 0.866 1.00 97.50 104 SER A N 1
ATOM 756 C CA . SER A 1 104 ? 5.493 10.431 -0.034 1.00 97.50 104 SER A CA 1
ATOM 757 C C . SER A 1 104 ? 5.923 11.643 0.805 1.00 97.50 104 SER A C 1
ATOM 759 O O . SER A 1 104 ? 5.455 11.799 1.935 1.00 97.50 104 SER A O 1
ATOM 761 N N . TRP A 1 105 ? 6.821 12.489 0.305 1.00 97.88 105 TRP A N 1
ATOM 762 C CA . TRP A 1 105 ? 7.230 13.717 0.998 1.00 97.88 105 TRP A CA 1
ATOM 763 C C . TRP A 1 105 ? 6.045 14.646 1.260 1.00 97.88 105 TRP A C 1
ATOM 765 O O . TRP A 1 105 ? 5.847 15.069 2.394 1.00 97.88 105 TRP A O 1
ATOM 775 N N . GLY A 1 106 ? 5.196 14.887 0.262 1.00 97.50 106 GLY A N 1
ATOM 776 C CA . GLY A 1 106 ? 4.016 15.729 0.445 1.00 97.50 106 GLY A CA 1
ATOM 777 C C . GLY A 1 106 ? 3.034 15.166 1.480 1.00 97.50 106 GLY A C 1
ATOM 778 O O . GLY A 1 106 ? 2.455 15.923 2.252 1.00 97.50 106 GLY A O 1
ATOM 779 N N . LEU A 1 107 ? 2.885 13.837 1.547 1.00 96.62 107 LEU A N 1
ATOM 780 C CA . LEU A 1 107 ? 2.065 13.165 2.562 1.00 96.62 107 LEU A CA 1
ATOM 781 C C . LEU A 1 107 ? 2.713 13.227 3.963 1.00 96.62 107 LEU A C 1
ATOM 783 O O . LEU A 1 107 ? 2.015 13.335 4.973 1.00 96.62 107 LEU A O 1
ATOM 787 N N . HIS A 1 108 ? 4.044 13.164 4.038 1.00 96.56 108 HIS A N 1
ATOM 788 C CA . HIS A 1 108 ? 4.812 13.248 5.282 1.00 96.56 108 HIS A CA 1
ATOM 789 C C . HIS A 1 108 ? 4.632 14.597 5.991 1.00 96.56 108 HIS A C 1
ATOM 791 O O . HIS A 1 108 ? 4.465 14.614 7.209 1.00 96.56 108 HIS A O 1
ATOM 797 N N . GLU A 1 109 ? 4.614 15.699 5.239 1.00 96.06 109 GLU A N 1
ATOM 798 C CA . GLU A 1 109 ? 4.561 17.069 5.777 1.00 96.06 109 GLU A CA 1
ATOM 799 C C . GLU A 1 109 ? 3.196 17.469 6.366 1.00 96.06 109 GLU A C 1
ATOM 801 O O . GLU A 1 109 ? 3.095 18.461 7.089 1.00 96.06 109 GLU A O 1
ATOM 806 N N . LEU A 1 110 ? 2.134 16.709 6.087 1.00 97.38 110 LEU A N 1
ATOM 807 C CA . LEU A 1 110 ? 0.797 16.997 6.609 1.00 97.38 110 LEU A CA 1
ATOM 808 C C . LEU A 1 110 ? 0.745 16.890 8.141 1.00 97.38 110 LEU A C 1
ATOM 810 O O . LEU A 1 110 ? 1.475 16.112 8.764 1.00 97.38 110 LEU A O 1
ATOM 814 N N . SER A 1 111 ? -0.186 17.585 8.790 1.00 98.06 111 SER A N 1
ATOM 815 C CA . SER A 1 111 ? -0.556 17.208 10.158 1.00 98.06 111 SER A CA 1
ATOM 816 C C . SER A 1 111 ? -1.136 15.788 10.176 1.00 98.06 111 SER A C 1
ATOM 818 O O . SER A 1 111 ? -1.598 15.275 9.160 1.00 98.06 111 SER A O 1
ATOM 820 N N . GLU A 1 112 ? -1.135 15.115 11.328 1.00 98.12 112 GLU A N 1
ATOM 821 C CA . GLU A 1 112 ? -1.710 13.762 11.393 1.00 98.12 112 GLU A CA 1
ATOM 822 C C . GLU A 1 112 ? -3.211 13.743 11.082 1.00 98.12 112 GLU A C 1
ATOM 824 O O . GLU A 1 112 ? -3.724 12.745 10.589 1.00 98.12 112 GLU A O 1
ATOM 829 N N . GLY A 1 113 ? -3.913 14.849 11.350 1.00 98.25 113 GLY A N 1
ATOM 830 C CA . GLY A 1 113 ? -5.317 14.979 10.985 1.00 98.25 113 GLY A CA 1
ATOM 831 C C . GLY A 1 113 ? -5.508 15.031 9.476 1.00 98.25 113 GLY A C 1
ATOM 832 O O . GLY A 1 113 ? -6.252 14.217 8.942 1.00 98.25 113 GLY A O 1
ATOM 833 N N . GLU A 1 114 ? -4.770 15.915 8.805 1.00 98.38 114 GLU A N 1
ATOM 834 C CA . GLU A 1 114 ? -4.786 16.025 7.343 1.00 98.38 114 GLU A CA 1
ATOM 835 C C . GLU A 1 114 ? -4.315 14.727 6.675 1.00 98.38 114 GLU A C 1
ATOM 837 O O . GLU A 1 114 ? -4.880 14.324 5.667 1.00 98.38 114 GLU A O 1
ATOM 842 N N . TRP A 1 115 ? -3.332 14.028 7.255 1.00 98.12 115 TRP A N 1
ATOM 843 C CA . TRP A 1 115 ? -2.858 12.728 6.770 1.00 98.12 115 TRP A CA 1
ATOM 844 C C . TRP A 1 115 ? -3.972 11.672 6.732 1.00 98.12 115 TRP A C 1
ATOM 846 O O . TRP A 1 115 ? -4.037 10.874 5.795 1.00 98.12 115 TRP A O 1
ATOM 856 N N . VAL A 1 116 ? -4.860 11.663 7.733 1.00 98.50 116 VAL A N 1
ATOM 857 C CA . VAL A 1 116 ? -6.047 10.795 7.723 1.00 98.50 116 VAL A CA 1
ATOM 858 C C . VAL A 1 116 ? -7.071 11.294 6.709 1.00 98.50 116 VAL A C 1
ATOM 860 O O . VAL A 1 116 ? -7.596 10.484 5.950 1.00 98.50 116 VAL A O 1
ATOM 863 N N . ASP A 1 117 ? -7.333 12.602 6.674 1.00 98.62 117 ASP A N 1
ATOM 864 C CA . ASP A 1 117 ? -8.362 13.189 5.810 1.00 98.62 117 ASP A CA 1
ATOM 865 C C . ASP A 1 117 ? -8.070 12.909 4.327 1.00 98.62 117 ASP A C 1
ATOM 867 O O . ASP A 1 117 ? -8.935 12.401 3.619 1.00 98.62 117 ASP A O 1
ATOM 871 N N . VAL A 1 118 ? -6.822 13.086 3.876 1.00 98.25 118 VAL A N 1
ATOM 872 C CA . VAL A 1 118 ? -6.457 12.797 2.478 1.00 98.25 118 VAL A CA 1
ATOM 873 C C . VAL A 1 118 ? -6.556 11.313 2.120 1.00 98.25 118 VAL A C 1
ATOM 875 O O . VAL A 1 118 ? -6.828 10.972 0.974 1.00 98.25 118 VAL A O 1
ATOM 878 N N . GLN A 1 119 ? -6.353 10.404 3.076 1.00 98.25 119 GLN A N 1
ATOM 879 C CA . GLN A 1 119 ? -6.556 8.970 2.841 1.00 98.25 119 GLN A CA 1
ATOM 880 C C . GLN A 1 119 ? -8.033 8.585 2.847 1.00 98.25 119 GLN A C 1
ATOM 882 O O . GLN A 1 119 ? -8.423 7.678 2.114 1.00 98.25 119 GLN A O 1
ATOM 887 N N . ALA A 1 120 ? -8.856 9.264 3.646 1.00 98.69 120 ALA A N 1
ATOM 888 C CA . ALA A 1 120 ? -10.302 9.106 3.591 1.00 98.69 120 ALA A CA 1
ATOM 889 C C . ALA A 1 120 ? -10.849 9.557 2.228 1.00 98.69 120 ALA A C 1
ATOM 891 O O . ALA A 1 120 ? -11.645 8.830 1.632 1.00 98.69 120 ALA A O 1
ATOM 892 N N . ASP A 1 121 ? -10.359 10.686 1.707 1.00 98.56 121 ASP A N 1
ATOM 893 C CA . ASP A 1 121 ? -10.695 11.183 0.368 1.00 98.56 121 ASP A CA 1
ATOM 894 C C . ASP A 1 121 ? -10.268 10.185 -0.721 1.00 98.56 121 ASP A C 1
ATOM 896 O O . ASP A 1 121 ? -11.087 9.786 -1.551 1.00 98.56 121 ASP A O 1
ATOM 900 N N . LEU A 1 122 ? -9.030 9.672 -0.659 1.00 98.38 122 LEU A N 1
ATOM 901 C CA . LEU A 1 122 ? -8.566 8.615 -1.566 1.00 98.38 122 LEU A CA 1
ATOM 902 C C . LEU A 1 122 ? -9.476 7.381 -1.509 1.00 98.38 122 LEU A C 1
ATOM 904 O O . LEU A 1 122 ? -9.930 6.906 -2.548 1.00 98.38 122 LEU A O 1
ATOM 908 N N . GLY A 1 123 ? -9.788 6.879 -0.312 1.00 98.44 123 GLY A N 1
ATOM 909 C CA . GLY A 1 123 ? -10.677 5.731 -0.132 1.00 98.44 123 GLY A CA 1
ATOM 910 C C . GLY A 1 123 ? -12.084 5.962 -0.690 1.00 98.44 123 GLY A C 1
ATOM 911 O O . GLY A 1 123 ? -12.684 5.043 -1.248 1.00 98.44 123 GLY A O 1
ATOM 912 N N . ALA A 1 124 ? -12.612 7.184 -0.599 1.00 98.56 124 ALA A N 1
ATOM 913 C CA . ALA A 1 124 ? -13.899 7.536 -1.193 1.00 98.56 124 ALA A CA 1
ATOM 914 C C . ALA A 1 124 ? -13.882 7.466 -2.733 1.00 98.56 124 ALA A C 1
ATOM 916 O O . ALA A 1 124 ? -14.916 7.171 -3.335 1.00 98.56 124 ALA A O 1
ATOM 917 N N . GLU A 1 125 ? -12.727 7.698 -3.361 1.00 98.38 125 GLU A N 1
ATOM 918 C CA . GLU A 1 125 ? -12.562 7.673 -4.818 1.00 98.38 125 GLU A CA 1
ATOM 919 C C . GLU A 1 125 ? -12.169 6.297 -5.376 1.00 98.38 125 GLU A C 1
ATOM 921 O O . GLU A 1 125 ? -12.639 5.931 -6.454 1.00 98.38 125 GLU A O 1
ATOM 926 N N . VAL A 1 126 ? -11.328 5.530 -4.670 1.00 98.31 126 VAL A N 1
ATOM 927 C CA . VAL A 1 126 ? -10.779 4.254 -5.180 1.00 98.31 126 VAL A CA 1
ATOM 928 C C . VAL A 1 126 ? -11.333 2.999 -4.502 1.00 98.31 126 VAL A C 1
ATOM 930 O O . VAL A 1 126 ? -11.122 1.896 -5.002 1.00 98.31 126 VAL A O 1
ATOM 933 N N . GLY A 1 127 ? -12.077 3.134 -3.402 1.00 98.50 127 GLY A N 1
ATOM 934 C CA . GLY A 1 127 ? -12.604 2.001 -2.642 1.00 98.50 127 GLY A CA 1
ATOM 935 C C . GLY A 1 127 ? -11.611 1.455 -1.615 1.00 98.50 127 GLY A C 1
ATOM 936 O O . GLY A 1 127 ? -10.866 2.218 -1.004 1.00 98.50 127 GLY A O 1
ATOM 937 N N . GLU A 1 128 ? -11.652 0.138 -1.372 1.00 98.56 128 GLU A N 1
ATOM 938 C CA . GLU A 1 128 ? -10.848 -0.509 -0.325 1.00 98.56 128 GLU A CA 1
ATOM 939 C C . GLU A 1 128 ? -9.346 -0.255 -0.509 1.00 98.56 128 GLU A C 1
ATOM 941 O O . GLU A 1 128 ? -8.807 -0.453 -1.595 1.00 98.56 128 GLU A O 1
ATOM 946 N N . PHE A 1 129 ? -8.658 0.112 0.572 1.00 98.88 129 PHE A N 1
ATOM 947 C CA . PHE A 1 129 ? -7.209 0.304 0.589 1.00 98.88 129 PHE A CA 1
ATOM 948 C C . PHE A 1 129 ? -6.600 -0.098 1.937 1.00 98.88 129 PHE A C 1
ATOM 950 O O . PHE A 1 129 ? -7.296 -0.296 2.936 1.00 98.88 129 PHE A O 1
ATOM 957 N N . VAL A 1 130 ? -5.273 -0.201 1.966 1.00 98.75 130 VAL A N 1
ATOM 958 C CA . VAL A 1 130 ? -4.475 -0.417 3.175 1.00 98.75 130 VAL A CA 1
ATOM 959 C C . VAL A 1 130 ? -3.608 0.816 3.429 1.00 98.75 130 VAL A C 1
ATOM 961 O O . VAL A 1 130 ? -2.850 1.240 2.556 1.00 98.75 130 VAL A O 1
ATOM 964 N N . GLY A 1 131 ? -3.697 1.387 4.629 1.00 98.19 131 GLY A N 1
ATOM 965 C CA . GLY A 1 131 ? -2.783 2.445 5.065 1.00 98.19 131 GLY A CA 1
ATOM 966 C C . GLY A 1 131 ? -1.376 1.899 5.322 1.00 98.19 131 GLY A C 1
ATOM 967 O O . GLY A 1 131 ? -1.204 0.722 5.651 1.00 98.19 131 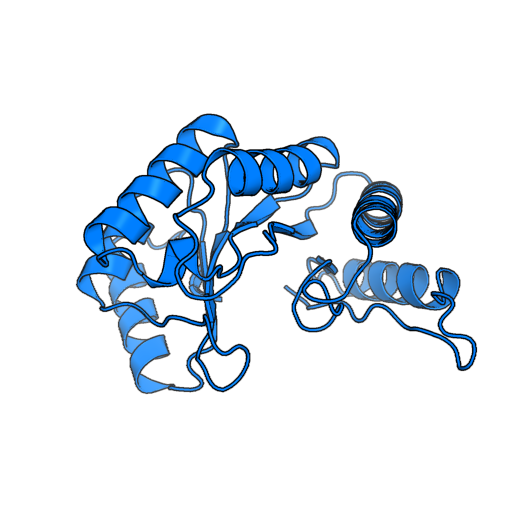GL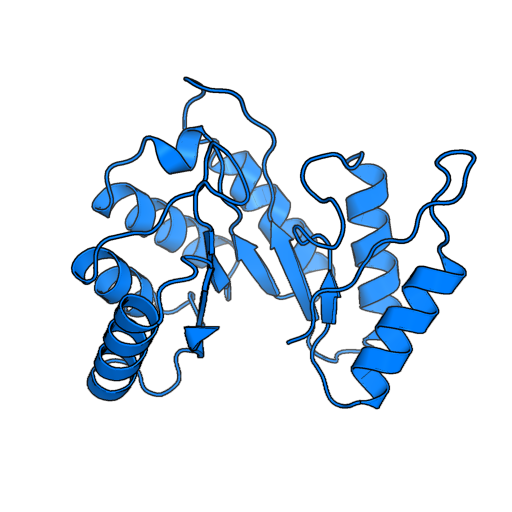Y A O 1
ATOM 968 N N . PHE A 1 132 ? -0.346 2.736 5.207 1.00 97.81 132 PHE A N 1
ATOM 969 C CA . PHE A 1 132 ? 1.029 2.296 5.449 1.00 97.81 132 PHE A CA 1
ATOM 970 C C . PHE A 1 132 ? 1.796 3.261 6.357 1.00 97.81 132 PHE A C 1
ATOM 972 O O . PHE A 1 132 ? 2.212 4.343 5.951 1.00 97.81 132 PHE A O 1
ATOM 979 N N . GLU A 1 133 ? 2.033 2.828 7.594 1.00 97.25 133 GLU A N 1
ATOM 980 C CA . GLU A 1 133 ? 3.008 3.437 8.495 1.00 97.25 133 GLU A CA 1
ATOM 981 C C . GLU A 1 133 ? 4.384 2.802 8.232 1.00 97.25 133 GLU A C 1
ATOM 983 O O . GLU A 1 133 ? 4.647 1.667 8.639 1.00 97.25 133 GLU A O 1
ATOM 988 N N . LEU A 1 134 ? 5.282 3.523 7.562 1.00 96.19 134 LEU A N 1
ATOM 989 C CA . LEU A 1 134 ? 6.641 3.060 7.266 1.00 96.19 134 LEU A CA 1
ATOM 990 C C . LEU A 1 134 ? 7.656 3.950 7.973 1.00 96.19 134 LEU A C 1
ATOM 992 O O . LEU A 1 134 ? 7.687 5.150 7.731 1.00 96.19 134 LEU A O 1
ATOM 996 N N . GLY A 1 135 ? 8.477 3.393 8.861 1.00 96.56 135 GLY A N 1
ATOM 997 C CA . GLY A 1 135 ? 9.422 4.195 9.632 1.00 96.56 135 GLY A CA 1
ATOM 998 C C . GLY A 1 135 ? 10.623 4.694 8.817 1.00 96.56 135 GLY A C 1
ATOM 999 O O . GLY A 1 135 ? 10.984 4.144 7.774 1.00 96.56 135 GLY A O 1
ATOM 1000 N N . THR A 1 136 ? 11.296 5.719 9.343 1.00 96.25 136 THR A N 1
ATOM 1001 C CA . THR A 1 136 ? 12.407 6.412 8.664 1.00 96.25 136 THR A CA 1
ATOM 1002 C C . THR A 1 136 ? 13.678 5.579 8.489 1.00 96.25 136 THR A C 1
ATOM 1004 O O . THR A 1 136 ? 14.560 5.948 7.719 1.00 96.25 136 THR A O 1
ATOM 1007 N N . MET A 1 137 ? 13.774 4.430 9.163 1.00 95.56 137 MET A N 1
ATOM 1008 C CA . MET A 1 137 ? 14.835 3.445 8.939 1.00 95.56 137 MET A CA 1
ATOM 1009 C C . MET A 1 137 ? 14.728 2.745 7.576 1.00 95.56 137 MET A C 1
ATOM 1011 O O . MET A 1 137 ? 15.709 2.149 7.137 1.00 95.56 137 MET A O 1
ATOM 1015 N N . PHE A 1 138 ? 13.559 2.803 6.928 1.00 94.38 138 PHE A N 1
ATOM 1016 C CA . PHE A 1 138 ? 13.328 2.233 5.600 1.00 94.38 138 PHE A CA 1
ATOM 1017 C C . PHE A 1 138 ? 13.368 3.297 4.503 1.00 94.38 138 PHE A C 1
ATOM 1019 O O . PHE A 1 138 ? 14.053 3.104 3.501 1.00 94.38 138 PHE A O 1
ATOM 1026 N N . VAL A 1 139 ? 12.672 4.424 4.695 1.00 93.38 139 VAL A N 1
ATOM 1027 C CA . VAL A 1 139 ? 12.631 5.534 3.728 1.00 93.38 139 VAL A CA 1
ATOM 1028 C C . VAL A 1 139 ? 12.652 6.895 4.438 1.00 93.38 139 VAL A C 1
ATOM 1030 O O . VAL A 1 139 ? 11.976 7.048 5.454 1.00 93.38 139 VAL A O 1
ATOM 1033 N N . PRO A 1 140 ? 13.377 7.915 3.937 1.00 94.75 140 PRO A N 1
ATOM 1034 C CA . PRO A 1 140 ? 13.490 9.208 4.625 1.00 94.75 140 PRO A CA 1
ATOM 1035 C C . PRO A 1 140 ? 12.166 9.963 4.820 1.00 94.75 140 PRO A C 1
ATOM 1037 O O . PRO A 1 140 ? 12.019 10.673 5.807 1.00 94.75 140 PRO A O 1
ATOM 1040 N N . ASN A 1 141 ? 11.205 9.779 3.913 1.00 95.50 141 ASN A N 1
ATOM 1041 C CA . ASN A 1 141 ? 9.854 10.351 3.975 1.00 95.50 141 ASN A CA 1
ATOM 1042 C C . ASN A 1 141 ? 8.853 9.460 4.734 1.00 95.50 141 ASN A C 1
ATOM 1044 O O . ASN A 1 141 ? 7.641 9.651 4.652 1.00 95.50 141 ASN A O 1
ATOM 1048 N N . GLY A 1 142 ? 9.352 8.464 5.465 1.00 95.88 142 GLY A N 1
ATOM 1049 C CA . GLY A 1 142 ? 8.538 7.567 6.270 1.00 95.88 142 GLY A CA 1
ATOM 1050 C C . GLY A 1 142 ? 7.844 8.290 7.424 1.00 95.88 142 GLY A C 1
ATOM 1051 O O . GLY A 1 142 ? 8.301 9.330 7.902 1.00 95.88 142 GLY A O 1
ATOM 1052 N N . ARG A 1 143 ? 6.734 7.729 7.904 1.00 95.44 143 ARG A N 1
ATOM 1053 C CA . ARG A 1 143 ? 5.982 8.250 9.044 1.00 95.44 143 ARG A CA 1
ATOM 1054 C C . ARG A 1 143 ? 5.332 7.126 9.843 1.00 95.44 143 ARG A C 1
ATOM 1056 O O . ARG A 1 143 ? 4.726 6.221 9.277 1.00 95.44 143 ARG A O 1
ATOM 1063 N N . ILE A 1 144 ? 5.436 7.231 11.166 1.00 97.94 144 ILE A N 1
ATOM 1064 C CA . ILE A 1 144 ? 4.643 6.470 12.137 1.00 97.94 144 ILE A CA 1
ATOM 1065 C C . ILE A 1 144 ? 3.768 7.488 12.867 1.00 97.94 144 ILE A C 1
ATOM 1067 O O . ILE A 1 144 ? 4.312 8.451 13.408 1.00 97.94 144 ILE A O 1
ATOM 1071 N N . VAL A 1 145 ? 2.447 7.311 12.850 1.00 97.75 145 VAL A N 1
ATOM 1072 C CA . VAL A 1 145 ? 1.513 8.295 13.419 1.00 97.75 145 VAL A CA 1
ATOM 1073 C C . VAL A 1 145 ? 1.217 8.015 14.896 1.00 97.75 145 VAL A C 1
ATOM 1075 O O . VAL A 1 145 ? 1.492 6.934 15.427 1.00 97.75 145 VAL A O 1
ATOM 1078 N N . GLY A 1 146 ? 0.660 8.995 15.597 1.00 98.12 146 GLY A N 1
ATOM 1079 C CA . GLY A 1 146 ? 0.103 8.836 16.931 1.00 98.12 146 GLY A CA 1
ATOM 1080 C C . GLY A 1 146 ? -1.085 7.870 16.959 1.00 98.12 146 GLY A C 1
ATOM 1081 O O . GLY A 1 146 ? -1.719 7.577 15.943 1.00 98.12 146 GLY A O 1
ATOM 1082 N N . LEU A 1 147 ? -1.409 7.370 18.155 1.00 98.12 147 LEU A N 1
ATOM 1083 C CA . LEU A 1 147 ? -2.507 6.416 18.333 1.00 98.12 147 LEU A CA 1
ATOM 1084 C C . LEU A 1 147 ? -3.878 7.037 18.004 1.00 98.12 147 LEU A C 1
ATOM 1086 O O . LEU A 1 147 ? -4.737 6.346 17.465 1.00 98.12 147 LEU A O 1
ATOM 1090 N N . ASP A 1 148 ? -4.057 8.338 18.247 1.00 98.44 148 ASP A N 1
ATOM 1091 C CA . ASP A 1 148 ? -5.293 9.060 17.914 1.00 98.44 148 ASP A CA 1
ATOM 1092 C C . ASP A 1 148 ? -5.527 9.129 16.398 1.00 98.44 148 ASP A C 1
ATOM 1094 O O . ASP A 1 148 ? -6.638 8.897 15.920 1.00 98.44 148 ASP A O 1
ATOM 1098 N N . ALA A 1 149 ? -4.476 9.403 15.622 1.00 98.38 149 ALA A N 1
ATOM 1099 C CA . ALA A 1 149 ? -4.548 9.412 14.165 1.00 98.38 149 ALA A CA 1
ATOM 1100 C C . ALA A 1 149 ? -4.776 8.006 13.601 1.00 98.38 149 ALA A C 1
ATOM 1102 O O . ALA A 1 149 ? -5.599 7.829 12.707 1.00 98.38 149 ALA A O 1
ATOM 1103 N N . TYR A 1 150 ? -4.118 6.994 14.172 1.00 98.50 150 TYR A N 1
ATOM 1104 C CA . TYR A 1 150 ? -4.371 5.597 13.824 1.00 98.50 150 TYR A CA 1
ATOM 1105 C C . TYR A 1 150 ? -5.825 5.184 14.111 1.00 98.50 150 TYR A C 1
ATOM 1107 O O . TYR A 1 150 ? -6.444 4.506 13.294 1.00 98.50 150 TYR A O 1
ATOM 1115 N N . ALA A 1 151 ? -6.402 5.632 15.233 1.00 98.44 151 ALA A N 1
ATOM 1116 C CA . ALA A 1 151 ? -7.809 5.399 15.554 1.00 98.44 151 ALA A CA 1
ATOM 1117 C C . ALA A 1 151 ? -8.737 6.030 14.508 1.00 98.44 151 ALA A C 1
ATOM 1119 O O . ALA A 1 151 ? -9.642 5.366 14.013 1.00 98.44 151 ALA A O 1
ATOM 1120 N N . ARG A 1 152 ? -8.471 7.280 14.110 1.00 98.44 152 ARG A N 1
ATOM 1121 C CA . ARG A 1 152 ? -9.237 7.947 13.048 1.00 98.44 152 ARG A CA 1
ATOM 1122 C C . ARG A 1 152 ? -9.081 7.263 11.689 1.00 98.44 152 ARG A C 1
ATOM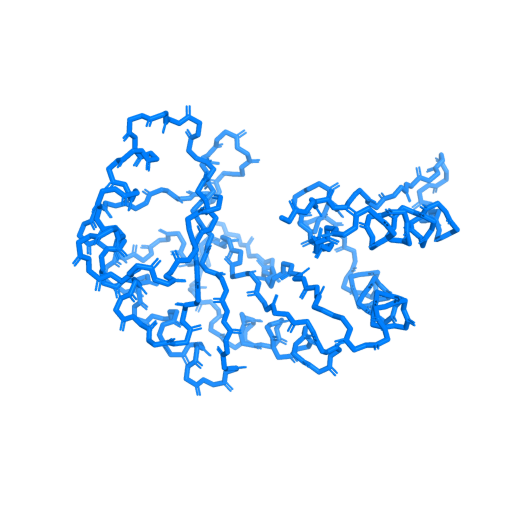 1124 O O . ARG A 1 152 ? -10.051 7.189 10.947 1.00 98.44 152 ARG A O 1
ATOM 1131 N N . LEU A 1 153 ? -7.890 6.757 11.362 1.00 98.31 153 LEU A N 1
ATOM 1132 C CA . LEU A 1 153 ? -7.664 5.988 10.136 1.00 98.31 153 LEU A CA 1
ATOM 1133 C C . LEU A 1 153 ? -8.500 4.700 10.130 1.00 98.31 153 LEU A C 1
ATOM 1135 O O . LEU A 1 153 ? -9.074 4.344 9.107 1.00 98.31 153 LEU A O 1
ATOM 1139 N N . MET A 1 154 ? -8.591 4.017 11.272 1.00 98.25 154 MET A N 1
ATOM 1140 C CA . MET A 1 154 ? -9.405 2.811 11.439 1.00 98.25 154 MET A CA 1
ATOM 1141 C C . MET A 1 154 ? -10.905 3.082 11.258 1.00 98.25 154 MET A C 1
ATOM 1143 O O . MET A 1 154 ? -11.620 2.213 10.752 1.00 98.25 154 MET A O 1
ATOM 1147 N N . ASP A 1 155 ? -11.360 4.284 11.624 1.00 97.56 155 ASP A N 1
ATOM 1148 C CA . ASP A 1 155 ? -12.739 4.744 11.432 1.00 97.56 155 ASP A CA 1
ATOM 1149 C C . ASP A 1 155 ? -13.073 5.043 9.951 1.00 97.56 155 ASP A C 1
ATOM 1151 O O . ASP A 1 155 ? -14.252 5.148 9.606 1.00 97.56 155 ASP A O 1
ATOM 1155 N N . VAL A 1 156 ? -12.076 5.141 9.055 1.00 98.50 156 VAL A N 1
ATOM 1156 C CA . VAL A 1 156 ? -12.298 5.272 7.603 1.00 98.50 156 VAL A CA 1
ATOM 1157 C C . VAL A 1 156 ? -12.840 3.942 7.055 1.00 98.50 156 VAL A C 1
ATOM 1159 O O . VAL A 1 156 ? -12.108 2.948 7.053 1.00 98.50 156 VAL A O 1
ATOM 1162 N N . PRO A 1 157 ? -14.086 3.884 6.538 1.00 97.94 157 PRO A N 1
ATOM 1163 C CA . PRO A 1 157 ? -14.722 2.613 6.175 1.00 97.94 157 PRO A CA 1
ATOM 1164 C C . PRO A 1 157 ? -13.937 1.799 5.141 1.00 97.94 157 PRO A C 1
ATOM 1166 O O . PRO A 1 157 ? -13.824 0.579 5.267 1.00 97.94 157 PRO A O 1
ATOM 1169 N N . GLN A 1 158 ? -13.367 2.483 4.149 1.00 98.69 158 GLN A N 1
ATOM 1170 C CA . GLN A 1 158 ? -12.621 1.889 3.043 1.00 98.69 158 GLN A CA 1
ATOM 1171 C C . GLN A 1 158 ? -11.189 1.490 3.417 1.00 98.69 158 GLN A C 1
ATOM 1173 O O . GLN A 1 158 ? -10.577 0.688 2.717 1.00 98.69 158 GLN A O 1
ATOM 1178 N N . CYS A 1 159 ? -10.647 2.003 4.523 1.00 98.75 159 CYS A N 1
ATOM 1179 C CA . CYS A 1 159 ? -9.359 1.545 5.024 1.00 98.75 159 CYS A CA 1
ATOM 1180 C C . CYS A 1 159 ? -9.573 0.188 5.699 1.00 98.75 159 CYS A C 1
ATOM 1182 O O . CYS A 1 159 ? -10.114 0.124 6.798 1.00 98.75 159 CYS A O 1
ATOM 1184 N N . ILE A 1 160 ? -9.207 -0.912 5.045 1.00 98.44 160 ILE A N 1
ATOM 1185 C CA . ILE A 1 160 ? -9.456 -2.273 5.561 1.00 98.44 160 ILE A CA 1
ATOM 1186 C C . ILE A 1 160 ? -8.339 -2.771 6.489 1.00 98.44 160 ILE A C 1
ATOM 1188 O O . ILE A 1 160 ? -8.455 -3.816 7.132 1.00 98.44 160 ILE A O 1
ATOM 1192 N N . GLY A 1 161 ? -7.235 -2.036 6.555 1.00 98.31 161 GLY A N 1
ATOM 1193 C CA . GLY A 1 161 ? -6.100 -2.366 7.394 1.00 98.31 161 GLY A CA 1
ATOM 1194 C C . GLY A 1 161 ? -4.994 -1.333 7.303 1.00 98.31 161 GLY A C 1
ATOM 1195 O O . GLY A 1 161 ? -5.023 -0.440 6.458 1.00 98.31 161 GLY A O 1
ATOM 1196 N N . ALA A 1 162 ? -3.982 -1.491 8.146 1.00 98.00 162 ALA A N 1
ATOM 1197 C CA . ALA A 1 162 ? -2.762 -0.710 8.067 1.00 98.00 162 ALA A CA 1
ATOM 1198 C C . ALA A 1 162 ? -1.536 -1.588 8.303 1.00 98.00 162 ALA A C 1
ATOM 1200 O O . ALA A 1 162 ? -1.484 -2.353 9.269 1.00 98.00 162 ALA A O 1
ATOM 1201 N N . LYS A 1 163 ? -0.538 -1.438 7.431 1.00 97.50 163 LYS A N 1
ATOM 1202 C CA . LYS A 1 163 ? 0.792 -2.021 7.607 1.00 97.50 163 LYS A CA 1
ATOM 1203 C C . LYS A 1 163 ? 1.624 -1.127 8.517 1.00 97.50 163 LYS A C 1
ATOM 1205 O O . LYS A 1 163 ? 1.783 0.057 8.232 1.00 97.50 163 LYS A O 1
ATOM 1210 N N . HIS A 1 164 ? 2.171 -1.694 9.586 1.00 97.31 164 HIS A N 1
ATOM 1211 C CA . HIS A 1 164 ? 2.916 -0.990 10.619 1.00 97.31 164 HIS A CA 1
ATOM 1212 C C . HIS A 1 164 ? 4.380 -1.439 10.659 1.00 97.31 164 HIS A C 1
ATOM 1214 O O . HIS A 1 164 ? 4.746 -2.464 11.226 1.00 97.31 164 HIS A O 1
ATOM 1220 N N . SER A 1 165 ? 5.264 -0.638 10.072 1.00 96.62 165 SER A N 1
ATOM 1221 C CA . SER A 1 165 ? 6.701 -0.913 9.959 1.00 96.62 165 SER A CA 1
ATOM 1222 C C . SER A 1 165 ? 7.533 0.053 10.810 1.00 96.62 165 SER A C 1
ATOM 1224 O O . SER A 1 165 ? 8.458 0.697 10.320 1.00 96.62 165 SER A O 1
ATOM 1226 N N . SER A 1 166 ? 7.207 0.160 12.104 1.00 97.25 166 SER A N 1
ATOM 1227 C CA . SER A 1 166 ? 7.960 0.975 13.078 1.00 97.25 166 SER A CA 1
ATOM 1228 C C . SER A 1 166 ? 9.144 0.250 13.726 1.00 97.25 166 SER A C 1
ATOM 1230 O O . SER A 1 166 ? 9.972 0.886 14.376 1.00 97.25 166 SER A O 1
ATOM 1232 N N . LEU A 1 167 ? 9.191 -1.084 13.607 1.00 97.31 167 LEU A N 1
ATOM 1233 C CA . LEU A 1 167 ? 10.073 -1.975 14.375 1.00 97.31 167 LEU A CA 1
ATOM 1234 C C . LEU A 1 167 ? 9.888 -1.891 15.906 1.00 97.31 167 LEU A C 1
ATOM 1236 O O . LEU A 1 167 ? 10.737 -2.364 16.662 1.00 97.31 167 LEU A O 1
ATOM 1240 N N . SER A 1 168 ? 8.768 -1.336 16.382 1.00 97.94 168 SER A N 1
ATOM 1241 C CA . SER A 1 168 ? 8.436 -1.233 17.803 1.00 97.94 168 SER A CA 1
ATOM 1242 C C . SER A 1 168 ? 7.294 -2.167 18.184 1.00 97.94 168 SER A C 1
ATOM 1244 O O . SER A 1 168 ? 6.130 -1.922 17.868 1.00 97.94 168 SER A O 1
ATOM 1246 N N . ARG A 1 169 ? 7.619 -3.199 18.971 1.00 97.62 169 ARG A N 1
ATOM 1247 C CA . ARG A 1 169 ? 6.621 -4.140 19.504 1.00 97.62 169 ARG A CA 1
ATOM 1248 C C . ARG A 1 169 ? 5.577 -3.449 20.383 1.00 97.62 169 ARG A C 1
ATOM 1250 O O . ARG A 1 169 ? 4.426 -3.862 20.400 1.00 97.62 169 ARG A O 1
ATOM 1257 N N . ARG A 1 170 ? 5.977 -2.402 21.117 1.00 98.06 170 ARG A N 1
ATOM 1258 C CA . ARG A 1 170 ? 5.055 -1.629 21.960 1.00 98.06 170 ARG A CA 1
ATOM 1259 C C . ARG A 1 170 ? 3.993 -0.941 21.108 1.00 98.06 170 ARG A C 1
ATOM 1261 O O . ARG A 1 170 ? 2.818 -1.109 21.397 1.00 98.06 170 ARG A O 1
ATOM 1268 N N . LEU A 1 171 ? 4.410 -0.224 20.062 1.00 98.00 171 LEU A N 1
ATOM 1269 C CA . LEU A 1 171 ? 3.469 0.475 19.188 1.00 98.00 171 LEU A CA 1
ATOM 1270 C C . LEU A 1 171 ? 2.525 -0.521 18.515 1.00 98.00 171 LEU A C 1
ATOM 1272 O O . LEU A 1 171 ? 1.319 -0.320 18.570 1.00 98.00 171 LEU A O 1
ATOM 1276 N N . GLU A 1 1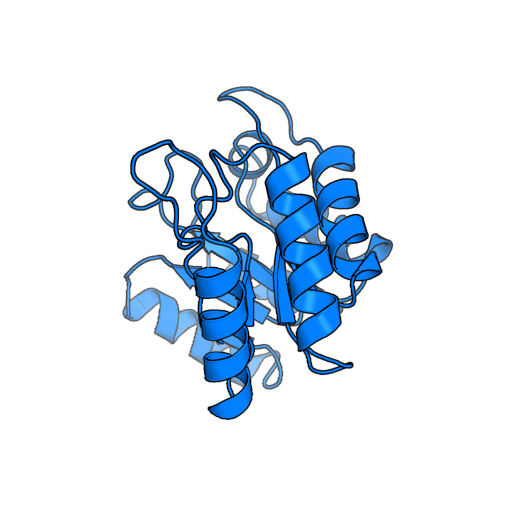72 ? 3.048 -1.627 17.980 1.00 98.00 172 GLU A N 1
ATOM 1277 C CA . GLU A 1 172 ? 2.241 -2.712 17.403 1.00 98.00 172 GLU A CA 1
ATOM 1278 C C . GLU A 1 172 ? 1.168 -3.227 18.382 1.00 98.00 172 GLU A C 1
ATOM 1280 O O . GLU A 1 172 ? 0.007 -3.371 18.007 1.00 98.00 172 GLU A O 1
ATOM 1285 N N . TRP A 1 173 ? 1.521 -3.445 19.654 1.00 98.31 173 TRP A N 1
ATOM 1286 C CA . TRP A 1 173 ? 0.567 -3.880 20.682 1.00 98.31 173 TRP A CA 1
ATOM 1287 C C . TRP A 1 173 ? -0.513 -2.841 20.970 1.00 98.31 173 TRP A C 1
ATOM 1289 O O . TRP A 1 173 ? -1.676 -3.208 21.123 1.00 98.31 173 TRP A O 1
ATOM 1299 N N . ASP A 1 174 ? -0.151 -1.559 21.007 1.00 98.44 174 ASP A N 1
ATOM 1300 C CA . ASP A 1 174 ? -1.119 -0.484 21.220 1.00 98.44 174 ASP A CA 1
ATOM 1301 C C . ASP A 1 174 ? -2.136 -0.424 20.056 1.00 98.44 174 ASP A C 1
ATOM 1303 O O . ASP A 1 174 ? -3.329 -0.236 20.293 1.00 98.44 174 ASP A O 1
ATOM 1307 N N . ARG A 1 175 ? -1.700 -0.671 18.805 1.00 98.50 175 ARG A N 1
ATOM 1308 C CA . ARG A 1 175 ? -2.599 -0.771 17.634 1.00 98.50 175 ARG A CA 1
ATOM 1309 C C . ARG A 1 175 ? -3.520 -1.985 17.714 1.00 98.50 175 ARG A C 1
ATOM 1311 O O . ARG A 1 175 ? -4.705 -1.857 17.421 1.00 98.50 175 ARG A O 1
ATOM 1318 N N . LEU A 1 176 ? -2.997 -3.146 18.117 1.00 98.56 176 LEU A N 1
ATOM 1319 C CA . LEU A 1 176 ? -3.794 -4.368 18.277 1.00 98.56 176 LEU A CA 1
ATOM 1320 C C . LEU A 1 176 ? -4.880 -4.201 19.346 1.00 98.56 176 LEU A C 1
ATOM 1322 O O . LEU A 1 176 ? -6.032 -4.535 19.088 1.00 98.56 176 LEU A O 1
ATOM 1326 N N . ALA A 1 177 ? -4.536 -3.633 20.505 1.00 98.56 177 ALA A N 1
ATOM 1327 C CA . ALA A 1 177 ? -5.501 -3.373 21.573 1.00 98.56 177 ALA A CA 1
ATOM 1328 C C . ALA A 1 177 ? -6.602 -2.401 21.119 1.00 98.56 177 ALA A C 1
ATOM 1330 O O . ALA A 1 177 ? -7.784 -2.653 21.343 1.00 98.56 177 ALA A O 1
ATOM 1331 N N . LEU A 1 178 ? -6.220 -1.326 20.423 1.00 98.31 178 LEU A N 1
ATOM 1332 C CA . LEU A 1 178 ? -7.167 -0.365 19.865 1.00 98.31 178 LEU A CA 1
ATOM 1333 C C . LEU A 1 178 ? -8.085 -1.002 18.809 1.00 98.31 178 LEU A C 1
ATOM 1335 O O . LEU A 1 178 ? -9.287 -0.739 18.795 1.00 98.31 178 LEU A O 1
ATOM 1339 N N . ARG A 1 179 ? -7.533 -1.863 17.947 1.00 98.44 179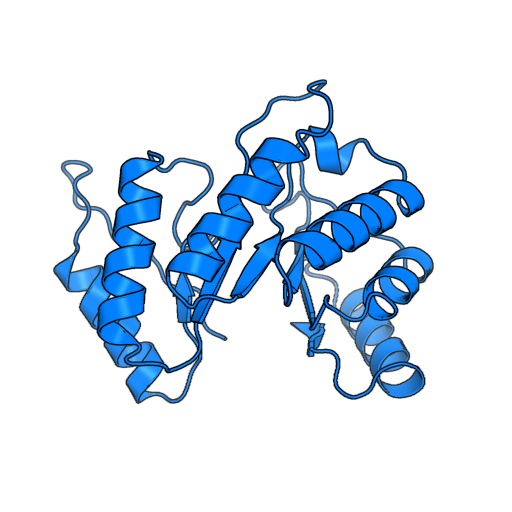 ARG A N 1
ATOM 1340 C CA . ARG A 1 179 ? -8.286 -2.626 16.947 1.00 98.44 179 ARG A CA 1
ATOM 1341 C C . ARG A 1 179 ? -9.322 -3.526 17.604 1.00 98.44 179 ARG A C 1
ATOM 1343 O O . ARG A 1 179 ? -10.478 -3.511 17.189 1.00 98.44 179 ARG A O 1
ATOM 1350 N N . ASP A 1 180 ? -8.920 -4.278 18.625 1.00 98.38 180 ASP A N 1
ATOM 1351 C CA . ASP A 1 180 ? -9.808 -5.188 19.355 1.00 98.38 180 ASP A CA 1
ATOM 1352 C C . ASP A 1 180 ? -10.978 -4.436 20.019 1.00 98.38 180 ASP A C 1
ATOM 1354 O O . ASP A 1 180 ? -12.085 -4.967 20.091 1.00 98.38 180 ASP A O 1
ATOM 1358 N N . GLU A 1 181 ? -10.754 -3.196 20.468 1.00 97.62 181 GLU A N 1
ATOM 1359 C CA . GLU A 1 181 ? -11.788 -2.339 21.060 1.00 97.62 181 GLU A CA 1
ATOM 1360 C C . GLU A 1 181 ? -12.732 -1.721 20.016 1.00 97.62 181 GLU A C 1
ATOM 1362 O O . GLU A 1 181 ? -13.944 -1.680 20.234 1.00 97.62 181 GLU A O 1
ATOM 1367 N N . ARG A 1 182 ? -12.196 -1.211 18.898 1.00 96.81 182 ARG A N 1
ATOM 1368 C CA . ARG A 1 182 ? -12.948 -0.336 17.980 1.00 96.81 182 ARG A CA 1
ATOM 1369 C C . ARG A 1 182 ? -13.420 -1.001 16.697 1.00 96.81 182 ARG A C 1
ATOM 1371 O O . ARG A 1 182 ? -14.554 -0.770 16.283 1.00 96.81 182 ARG A O 1
ATOM 1378 N N . ARG A 1 183 ? -12.562 -1.793 16.050 1.00 97.69 183 ARG A N 1
ATOM 1379 C CA . ARG A 1 183 ? -12.835 -2.381 14.732 1.00 97.69 183 ARG A CA 1
ATOM 1380 C C . ARG A 1 183 ? -12.163 -3.754 14.590 1.00 97.69 183 ARG A C 1
ATOM 1382 O O . ARG A 1 183 ? -11.120 -3.866 13.945 1.00 97.69 183 ARG A O 1
ATOM 1389 N N . PRO A 1 184 ? -12.736 -4.813 15.199 1.00 97.38 184 PRO A N 1
ATOM 1390 C CA . PRO A 1 184 ? -12.134 -6.152 15.256 1.00 97.38 184 PRO A CA 1
ATOM 1391 C C . PRO A 1 184 ? -11.740 -6.761 13.899 1.00 97.38 184 PRO A C 1
ATOM 1393 O O . PRO A 1 184 ? -10.823 -7.584 13.835 1.00 97.38 184 PRO A O 1
ATOM 1396 N N . ASP A 1 185 ? -12.419 -6.361 12.824 1.00 96.94 185 ASP A N 1
ATOM 1397 C CA . ASP A 1 185 ? -12.197 -6.786 11.439 1.00 96.94 185 ASP A CA 1
ATOM 1398 C C . ASP A 1 185 ? -11.056 -6.039 10.723 1.00 96.94 185 ASP A C 1
ATOM 1400 O O . ASP A 1 185 ? -10.577 -6.518 9.697 1.00 96.94 185 ASP A O 1
ATOM 1404 N N . PHE A 1 186 ? -10.580 -4.911 11.260 1.00 98.44 186 PHE A N 1
ATOM 1405 C CA . PHE A 1 186 ? -9.463 -4.161 10.684 1.00 98.44 186 PHE A CA 1
ATOM 1406 C C . PHE A 1 186 ? -8.155 -4.954 10.786 1.00 98.44 186 PHE A C 1
ATOM 1408 O O . PHE A 1 186 ? -7.808 -5.497 11.841 1.00 98.44 186 PHE A O 1
ATOM 1415 N N . MET A 1 187 ? -7.396 -5.006 9.693 1.00 98.00 187 MET A N 1
ATOM 1416 C CA . MET A 1 187 ? -6.132 -5.738 9.658 1.00 98.00 187 MET A CA 1
ATOM 1417 C C . MET A 1 187 ? -4.976 -4.878 10.187 1.00 98.00 187 MET A C 1
ATOM 1419 O O . MET A 1 187 ? -4.627 -3.864 9.588 1.00 98.00 187 MET A O 1
ATOM 1423 N N . VAL A 1 188 ? -4.331 -5.316 11.270 1.00 97.69 188 VAL A N 1
ATOM 1424 C CA . VAL A 1 188 ? -3.036 -4.773 11.724 1.00 97.69 188 VAL A CA 1
ATOM 1425 C C . VAL A 1 188 ? -1.931 -5.662 11.154 1.00 97.69 188 VAL A C 1
ATOM 1427 O O . VAL A 1 188 ? -1.899 -6.856 11.463 1.00 97.69 188 VAL A O 1
ATOM 1430 N N . LEU A 1 189 ? -1.089 -5.108 10.274 1.00 94.56 189 LEU A N 1
ATOM 1431 C CA . LEU A 1 189 ? -0.196 -5.857 9.374 1.00 94.56 189 LEU A CA 1
ATOM 1432 C C . LEU A 1 189 ? 1.284 -5.523 9.553 1.00 94.56 189 LEU A C 1
ATOM 1434 O O . LEU A 1 189 ? 1.596 -4.355 9.868 1.00 94.56 189 LEU A O 1
#

Radius of gyration: 16.1 Å; chains: 1; bounding box: 38×42×39 Å

pLDDT: mean 97.24, std 2.1, range [83.44, 98.88]

Sequence (189 aa):
MSAILLPVGESGDVDWAGFEAHVSRTLSAGLTPAVNMDTGYVQILDPAVSTEVLVRTESLCEGSRFVAGAFVRDSPGDPFAHDGHRSAAAEIVQHGGTPVVFPSWGLHELSEGEWVDVQADLGAEVGEFVGFELGTMFVPNGRIVGLDAYARLMDVPQCIGAKHSSLSRRLEWDRLALRDERRPDFMVL

Secondary structure (DSSP, 8-state):
-EEPP--B-TTS-B-HHHHHHHHHHHHHTTPPEEESSGGGTTTTS-HHHHHHHHHHHHHHHTT---EEEE-----TTPPP-HHHHHHHHHHHHHTTPEEEE---HHHHTS-HHHHHHHHHHHHHHH-SEEEEEE-TTT-TT-B---HHHHHHHHTSTTEEEEEEES--HHHHHHHHHHHHHH-TTSEE-